Protein AF-A0A8B7DRX1-F1 (afdb_monomer)

Radius of gyration: 19.48 Å; Cα contacts (8 Å, |Δi|>4): 269; chains: 1; bounding box: 47×35×52 Å

Structure (mmCIF, N/CA/C/O backbone):
data_AF-A0A8B7DRX1-F1
#
_entry.id   AF-A0A8B7DRX1-F1
#
loop_
_atom_site.group_PDB
_atom_site.id
_atom_site.type_symbol
_atom_site.label_atom_id
_atom_site.label_alt_id
_atom_site.label_comp_id
_atom_site.label_asym_id
_atom_site.label_entity_id
_atom_site.label_seq_id
_atom_site.pdbx_PDB_ins_code
_atom_site.Cartn_x
_atom_site.Cartn_y
_atom_site.Cartn_z
_atom_site.occupancy
_atom_site.B_iso_or_equiv
_atom_site.auth_seq_id
_atom_site.auth_comp_id
_atom_site.auth_asym_id
_atom_site.auth_atom_id
_atom_site.pdbx_PDB_model_num
ATOM 1 N N . MET A 1 1 ? -3.666 -3.593 -2.332 1.00 97.75 1 MET A N 1
ATOM 2 C CA . MET A 1 1 ? -4.135 -2.496 -1.451 1.00 97.75 1 MET A CA 1
ATOM 3 C C . MET A 1 1 ? -3.106 -2.247 -0.369 1.00 97.75 1 MET A C 1
ATOM 5 O O . MET A 1 1 ? -2.534 -3.221 0.095 1.00 97.75 1 MET A O 1
ATOM 9 N N . GLU A 1 2 ? -2.844 -0.999 0.022 1.00 98.12 2 GLU A N 1
ATOM 10 C CA . GLU A 1 2 ? -1.944 -0.723 1.151 1.00 98.12 2 GLU A CA 1
ATOM 11 C C . GLU A 1 2 ? -2.487 -1.224 2.488 1.00 98.12 2 GLU A C 1
ATOM 13 O O . GLU A 1 2 ? -3.661 -1.036 2.806 1.00 98.12 2 GLU A O 1
ATOM 18 N N . THR A 1 3 ? -1.595 -1.797 3.290 1.00 97.81 3 THR A N 1
ATOM 19 C CA . THR A 1 3 ? -1.869 -2.309 4.631 1.00 97.81 3 THR A CA 1
ATOM 20 C C . THR A 1 3 ? -0.662 -2.098 5.542 1.00 97.81 3 THR A C 1
ATOM 22 O O . THR A 1 3 ? 0.473 -2.299 5.115 1.00 97.81 3 THR A O 1
ATOM 25 N N . HIS A 1 4 ? -0.915 -1.740 6.800 1.00 97.38 4 HIS A N 1
ATOM 26 C CA . HIS A 1 4 ? 0.105 -1.479 7.827 1.00 97.38 4 HIS A CA 1
ATOM 27 C C . HIS A 1 4 ? -0.039 -2.355 9.076 1.00 97.38 4 HIS A C 1
ATOM 29 O O . HIS A 1 4 ? 0.747 -2.230 10.006 1.00 97.38 4 HIS A O 1
ATOM 35 N N . SER A 1 5 ? -1.057 -3.212 9.130 1.00 97.19 5 SER A N 1
ATOM 36 C CA . SER A 1 5 ? -1.339 -4.088 10.265 1.00 97.19 5 SER A CA 1
ATOM 37 C C . SER A 1 5 ? -2.141 -5.316 9.816 1.00 97.19 5 SER A C 1
ATOM 39 O O . SER A 1 5 ? -2.780 -5.265 8.756 1.00 97.19 5 SER A O 1
ATOM 41 N N . PRO A 1 6 ? -2.184 -6.392 10.628 1.00 96.00 6 PRO A N 1
ATOM 42 C CA . PRO A 1 6 ? -3.057 -7.544 10.392 1.00 96.00 6 PRO A CA 1
ATOM 43 C C . PRO A 1 6 ? -4.524 -7.164 10.184 1.00 96.00 6 PRO A C 1
ATOM 45 O O . PRO A 1 6 ? -5.177 -7.656 9.271 1.00 96.00 6 PRO A O 1
ATOM 48 N N . LEU A 1 7 ? -5.028 -6.215 10.978 1.00 96.62 7 LEU A N 1
ATOM 49 C CA . LEU A 1 7 ? -6.402 -5.735 10.864 1.00 96.62 7 LEU A CA 1
ATOM 50 C C . LEU A 1 7 ? -6.671 -5.114 9.485 1.00 96.62 7 LEU A C 1
ATOM 52 O O . LEU A 1 7 ? -7.653 -5.457 8.830 1.00 96.62 7 LEU A O 1
ATOM 56 N N . ALA A 1 8 ? -5.785 -4.228 9.019 1.00 97.44 8 ALA A N 1
ATOM 57 C CA . ALA A 1 8 ? -5.915 -3.616 7.697 1.00 97.44 8 ALA A CA 1
ATOM 58 C C . ALA A 1 8 ? -5.808 -4.658 6.566 1.00 97.44 8 ALA A C 1
ATOM 60 O O . ALA A 1 8 ? -6.487 -4.522 5.543 1.00 97.44 8 ALA A O 1
ATOM 61 N N . ALA A 1 9 ? -4.982 -5.693 6.757 1.00 97.38 9 ALA A N 1
ATOM 62 C CA . ALA A 1 9 ? -4.841 -6.821 5.840 1.00 97.38 9 ALA A CA 1
ATOM 63 C C . ALA A 1 9 ? -6.139 -7.627 5.713 1.00 97.38 9 ALA A C 1
ATOM 65 O O . ALA A 1 9 ? -6.661 -7.739 4.604 1.00 97.38 9 ALA A O 1
ATOM 66 N N . ILE A 1 10 ? -6.709 -8.069 6.838 1.00 96.94 10 ILE A N 1
ATOM 67 C CA . ILE A 1 10 ? -7.979 -8.810 6.887 1.00 96.94 10 ILE A CA 1
ATOM 68 C C . ILE A 1 10 ? -9.104 -8.005 6.229 1.00 96.94 10 ILE A C 1
ATOM 70 O O . ILE A 1 10 ? -9.854 -8.535 5.411 1.00 96.94 10 ILE A O 1
ATOM 74 N N . ILE A 1 11 ? -9.216 -6.710 6.549 1.00 97.25 11 ILE A N 1
ATOM 75 C CA . ILE A 1 11 ? -10.231 -5.832 5.947 1.00 97.25 11 ILE A CA 1
ATOM 76 C C . ILE A 1 11 ? -10.052 -5.774 4.426 1.00 97.25 11 ILE A C 1
ATOM 78 O O . ILE A 1 11 ? -11.020 -5.924 3.683 1.00 97.25 11 ILE A O 1
ATOM 82 N N . SER A 1 12 ? -8.820 -5.577 3.954 1.00 97.94 12 SER A N 1
ATOM 83 C CA . SER A 1 12 ? -8.531 -5.468 2.521 1.00 97.94 12 SER A CA 1
ATOM 84 C C . SER A 1 12 ? -8.826 -6.773 1.771 1.00 97.94 12 SER A C 1
ATOM 86 O O . SER A 1 12 ? -9.394 -6.726 0.679 1.00 97.94 12 SER A O 1
ATOM 88 N N . GLU A 1 13 ? -8.496 -7.927 2.355 1.00 97.25 13 GLU A N 1
ATOM 89 C CA . GLU A 1 13 ? -8.825 -9.241 1.791 1.00 97.25 13 GLU A CA 1
ATOM 90 C C . GLU A 1 13 ? -10.341 -9.478 1.756 1.00 97.25 13 GLU A C 1
ATOM 92 O O . GLU A 1 13 ? -10.875 -9.801 0.696 1.00 97.25 13 GLU A O 1
ATOM 97 N N . LYS A 1 14 ? -11.061 -9.243 2.864 1.00 95.94 14 LYS A N 1
ATOM 98 C CA . LYS A 1 14 ? -12.524 -9.430 2.926 1.00 95.94 14 LYS A CA 1
ATOM 99 C C . LYS A 1 14 ? -13.282 -8.523 1.947 1.00 95.94 14 LYS A C 1
ATOM 101 O O . LYS A 1 14 ? -14.341 -8.911 1.463 1.00 95.94 14 LYS A O 1
ATOM 106 N N . ILE A 1 15 ? -12.746 -7.342 1.621 1.00 97.06 15 ILE A N 1
ATOM 107 C CA . ILE A 1 15 ? -13.295 -6.449 0.581 1.00 97.06 15 ILE A CA 1
ATOM 108 C C . ILE A 1 15 ? -13.091 -7.019 -0.837 1.00 97.06 15 ILE A C 1
ATOM 110 O O . ILE A 1 15 ? -13.837 -6.667 -1.750 1.00 97.06 15 ILE A O 1
ATOM 114 N N . GLY A 1 16 ? -12.113 -7.908 -1.033 1.00 97.75 16 GLY A N 1
ATOM 115 C CA . GLY A 1 16 ? -11.867 -8.603 -2.298 1.00 97.75 16 GLY A CA 1
ATOM 116 C C . GLY A 1 16 ? -10.589 -8.185 -3.028 1.00 97.75 16 GLY A C 1
ATOM 117 O O . GLY A 1 16 ? -10.411 -8.553 -4.193 1.00 97.75 16 GLY A O 1
ATOM 118 N N . PHE A 1 17 ? -9.681 -7.436 -2.389 1.00 98.25 17 PHE A N 1
ATOM 119 C CA . PHE A 1 17 ? -8.360 -7.208 -2.981 1.00 98.25 17 PHE A CA 1
ATOM 120 C C . PHE A 1 17 ? -7.600 -8.530 -3.112 1.00 98.25 17 PHE A C 1
ATOM 122 O O . PHE A 1 17 ? -7.598 -9.343 -2.201 1.00 98.25 17 PHE A O 1
ATOM 129 N N . GLN A 1 18 ? -6.923 -8.722 -4.243 1.00 97.38 18 GLN A N 1
ATOM 130 C CA . GLN A 1 18 ? -6.218 -9.973 -4.559 1.00 97.38 18 GLN A CA 1
ATOM 131 C C . GLN A 1 18 ? -4.743 -9.971 -4.124 1.00 97.38 18 GLN A C 1
ATOM 133 O O . GLN A 1 18 ? -4.066 -10.986 -4.228 1.00 97.38 18 GLN A O 1
ATOM 138 N N . ALA A 1 19 ? -4.229 -8.821 -3.679 1.00 96.88 19 ALA A N 1
ATOM 139 C CA . ALA A 1 19 ? -2.866 -8.659 -3.187 1.00 96.88 19 ALA A CA 1
ATOM 140 C C . ALA A 1 19 ? -2.752 -7.424 -2.284 1.00 96.88 19 ALA A C 1
ATOM 142 O O . ALA A 1 19 ? -3.457 -6.414 -2.461 1.00 96.88 19 ALA A O 1
ATOM 143 N N . LEU A 1 20 ? -1.818 -7.484 -1.341 1.00 97.69 20 LEU A N 1
ATOM 144 C CA . LEU A 1 20 ? -1.540 -6.427 -0.378 1.00 97.69 20 LEU A CA 1
ATOM 145 C C . LEU A 1 20 ? -0.201 -5.745 -0.656 1.00 97.69 20 LEU A C 1
ATOM 147 O O . LEU A 1 20 ? 0.699 -6.315 -1.264 1.00 97.69 20 LEU A O 1
ATOM 151 N N . TRP A 1 21 ? -0.093 -4.501 -0.206 1.00 97.94 21 TRP A N 1
ATOM 152 C CA . TRP A 1 21 ? 1.118 -3.693 -0.234 1.00 97.94 21 TRP A CA 1
ATOM 153 C C . TRP A 1 21 ? 1.477 -3.320 1.202 1.00 97.94 21 TRP A C 1
ATOM 155 O O . TRP A 1 21 ? 0.801 -2.488 1.814 1.00 97.94 21 TRP A O 1
ATOM 165 N N . ALA A 1 22 ? 2.520 -3.941 1.745 1.00 96.56 22 ALA A N 1
ATOM 166 C CA . ALA A 1 22 ? 3.089 -3.562 3.030 1.00 96.56 22 ALA A CA 1
ATOM 167 C C . ALA A 1 22 ? 3.933 -2.296 2.830 1.00 96.56 22 ALA A C 1
ATOM 169 O O . ALA A 1 22 ? 5.094 -2.354 2.430 1.00 96.56 22 ALA A O 1
ATOM 170 N N . SER A 1 23 ? 3.302 -1.139 3.036 1.00 96.06 23 SER A N 1
ATOM 171 C CA . SER A 1 23 ? 3.907 0.165 2.756 1.00 96.06 23 SER A CA 1
ATOM 172 C C . SER A 1 23 ? 4.862 0.595 3.866 1.00 96.06 23 SER A C 1
ATOM 174 O O . SER A 1 23 ? 4.413 0.755 5.001 1.00 96.06 23 SER A O 1
ATOM 176 N N . GLY A 1 24 ? 6.107 0.939 3.516 1.00 94.25 24 GLY A N 1
ATOM 177 C CA . GLY A 1 24 ? 7.090 1.521 4.445 1.00 94.25 24 GLY A CA 1
ATOM 178 C C . GLY A 1 24 ? 6.538 2.749 5.176 1.00 94.25 24 GLY A C 1
ATOM 179 O O . GLY A 1 24 ? 6.417 2.731 6.399 1.00 94.25 24 GLY A O 1
ATOM 180 N N . LEU A 1 25 ? 6.025 3.732 4.421 1.00 96.19 25 LEU A N 1
ATOM 181 C CA . LEU A 1 25 ? 5.356 4.920 4.971 1.00 96.19 25 LEU A CA 1
ATOM 182 C C . LEU A 1 25 ? 4.258 4.599 5.994 1.00 96.19 25 LEU A C 1
ATOM 184 O O . LEU A 1 25 ? 4.183 5.226 7.050 1.00 96.19 25 LEU A O 1
ATOM 188 N N . SER A 1 26 ? 3.353 3.673 5.677 1.00 97.75 26 SER A N 1
ATOM 189 C CA . SER A 1 26 ? 2.224 3.377 6.558 1.00 97.75 26 SER A CA 1
ATOM 190 C C . SER A 1 26 ? 2.658 2.638 7.816 1.00 97.75 26 SER A C 1
ATOM 192 O O . SER A 1 26 ? 2.139 2.920 8.893 1.00 97.75 26 SER A O 1
ATOM 194 N N . ILE A 1 27 ? 3.612 1.716 7.686 1.00 97.06 27 ILE A N 1
ATOM 195 C CA . ILE A 1 27 ? 4.153 0.942 8.803 1.00 97.06 27 ILE A CA 1
ATOM 196 C C . ILE A 1 27 ? 4.968 1.846 9.734 1.00 97.06 27 ILE A C 1
ATOM 198 O O . ILE A 1 27 ? 4.761 1.812 10.945 1.00 97.06 27 ILE A O 1
ATOM 202 N N . SER A 1 28 ? 5.821 2.722 9.195 1.00 96.75 28 SER A N 1
ATOM 203 C CA . SER A 1 28 ? 6.540 3.702 10.013 1.00 96.75 28 SER A CA 1
ATOM 204 C C . SER A 1 28 ? 5.564 4.649 10.720 1.00 96.75 28 SER A C 1
ATOM 206 O O . SER A 1 28 ? 5.701 4.893 11.916 1.00 96.75 28 SER A O 1
ATOM 208 N N . THR A 1 29 ? 4.522 5.112 10.016 1.00 96.94 29 THR A N 1
ATOM 209 C CA . THR A 1 29 ? 3.485 5.991 10.581 1.00 96.94 29 THR A CA 1
ATOM 210 C C . THR A 1 29 ? 2.700 5.304 11.698 1.00 96.94 29 THR A C 1
ATOM 212 O O . THR A 1 29 ? 2.443 5.933 12.723 1.00 96.94 29 THR A O 1
ATOM 215 N N . LEU A 1 30 ? 2.351 4.020 11.544 1.00 96.56 30 LEU A N 1
ATOM 216 C CA . LEU A 1 30 ? 1.715 3.224 12.600 1.00 96.56 30 LEU A CA 1
ATOM 217 C C . LEU A 1 30 ? 2.568 3.207 13.877 1.00 96.56 30 LEU A C 1
ATOM 219 O O . LEU A 1 30 ? 2.029 3.294 14.977 1.00 96.56 30 LEU A O 1
ATOM 223 N N . LEU A 1 31 ? 3.891 3.129 13.727 1.00 96.38 31 LEU A N 1
ATOM 224 C CA . LEU A 1 31 ? 4.845 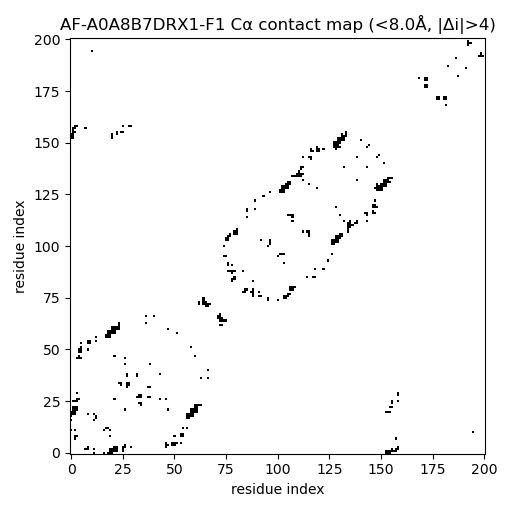3.144 14.837 1.00 96.38 31 LEU A CA 1
ATOM 225 C C . LEU A 1 31 ? 5.159 4.559 15.360 1.00 96.38 31 LEU A C 1
ATOM 227 O O . LEU A 1 31 ? 5.964 4.704 16.276 1.00 96.38 31 LEU A O 1
ATOM 231 N N . GLY A 1 32 ? 4.543 5.606 14.801 1.00 96.25 32 GLY A N 1
ATOM 232 C CA . GLY A 1 32 ? 4.827 6.997 15.160 1.00 96.25 32 GLY A CA 1
ATOM 233 C C . GLY A 1 32 ? 6.210 7.480 14.708 1.00 96.25 32 GLY A C 1
ATOM 234 O O . GLY A 1 32 ? 6.735 8.441 15.267 1.00 96.25 32 GLY A O 1
ATOM 235 N N . MET A 1 33 ? 6.804 6.815 13.713 1.00 96.44 33 MET A N 1
ATOM 236 C CA . MET A 1 33 ? 8.148 7.073 13.195 1.00 96.44 33 MET A CA 1
ATOM 237 C C . MET A 1 33 ? 8.126 7.622 11.766 1.00 96.44 33 MET A C 1
ATOM 239 O O . MET A 1 33 ? 7.143 7.505 11.025 1.00 96.44 33 MET A O 1
ATOM 243 N N . ARG A 1 34 ? 9.242 8.231 11.362 1.00 93.81 34 ARG A N 1
ATOM 244 C CA . ARG A 1 34 ? 9.410 8.813 10.028 1.00 93.81 34 ARG A CA 1
ATOM 245 C C . ARG A 1 34 ? 9.791 7.743 9.009 1.00 93.81 34 ARG A C 1
ATOM 247 O O . ARG A 1 34 ? 10.555 6.824 9.298 1.00 93.81 34 ARG A O 1
ATOM 254 N N . ASP A 1 35 ? 9.310 7.929 7.785 1.00 92.75 35 ASP A N 1
ATOM 255 C CA . ASP A 1 35 ? 9.656 7.104 6.624 1.00 92.75 35 ASP A CA 1
ATOM 256 C C . ASP A 1 35 ? 11.042 7.488 6.070 1.00 92.75 35 ASP A C 1
ATOM 258 O O . ASP A 1 35 ? 11.185 8.126 5.025 1.00 92.75 35 ASP A O 1
ATOM 262 N N . CYS A 1 36 ? 12.081 7.221 6.862 1.00 88.38 36 CYS A N 1
ATOM 263 C CA . CYS A 1 36 ? 13.477 7.479 6.507 1.00 88.38 36 CYS A CA 1
ATOM 264 C C . CYS A 1 36 ? 14.432 6.446 7.127 1.00 88.38 36 CYS A C 1
ATOM 266 O O . CYS A 1 36 ? 15.499 6.812 7.618 1.00 88.38 36 CYS A O 1
ATOM 268 N N . ASN A 1 37 ? 14.036 5.166 7.106 1.00 85.31 37 ASN A N 1
ATOM 269 C CA . ASN A 1 37 ? 14.746 4.050 7.748 1.00 85.31 37 ASN A CA 1
ATOM 270 C C . ASN A 1 37 ? 14.941 4.222 9.271 1.00 85.31 37 ASN A C 1
ATOM 272 O O . ASN A 1 37 ? 15.963 3.809 9.813 1.00 85.31 37 ASN A O 1
ATOM 276 N N . GLU A 1 38 ? 13.995 4.859 9.975 1.00 91.00 38 GLU A N 1
ATOM 277 C CA . GLU A 1 38 ? 14.012 4.853 11.450 1.00 91.00 38 GLU A CA 1
ATOM 278 C C . GLU A 1 38 ? 13.580 3.508 12.026 1.00 91.00 38 GLU A C 1
ATOM 280 O O . GLU A 1 38 ? 14.092 3.086 13.061 1.00 91.00 38 GLU A O 1
ATOM 285 N N . ILE A 1 39 ? 12.638 2.845 11.352 1.00 90.81 39 ILE A N 1
ATOM 286 C CA . ILE A 1 39 ? 12.238 1.484 11.692 1.00 90.81 39 ILE A CA 1
ATOM 287 C C . ILE A 1 39 ? 13.337 0.514 11.249 1.00 90.81 39 ILE A C 1
ATOM 289 O O . ILE A 1 39 ? 13.909 0.660 10.166 1.00 90.81 39 ILE A O 1
ATOM 293 N N . SER A 1 40 ? 13.636 -0.481 12.078 1.00 87.62 40 SER A N 1
ATOM 294 C CA . SER A 1 40 ? 14.568 -1.547 11.717 1.00 87.62 40 SER A CA 1
ATOM 295 C C . SER A 1 40 ? 13.918 -2.570 10.782 1.00 87.62 40 SER A C 1
ATOM 297 O O . SER A 1 40 ? 12.691 -2.702 10.724 1.00 87.62 40 SER A O 1
ATOM 299 N N . SER A 1 41 ? 14.751 -3.359 10.097 1.00 85.94 41 SER A N 1
ATOM 300 C CA . SER A 1 41 ? 14.294 -4.515 9.318 1.00 85.94 41 SER A CA 1
ATOM 301 C C . SER A 1 41 ? 13.493 -5.496 10.173 1.00 85.94 41 SER A C 1
ATOM 303 O O . SER A 1 41 ? 12.486 -6.016 9.712 1.00 85.94 41 SER A O 1
ATOM 305 N N . ASP A 1 42 ? 13.888 -5.707 11.431 1.00 84.62 42 ASP A N 1
ATOM 306 C CA . ASP A 1 42 ? 13.207 -6.634 12.340 1.00 84.62 42 ASP A CA 1
ATOM 307 C C . ASP A 1 42 ? 11.810 -6.128 12.710 1.00 84.62 42 ASP A C 1
ATOM 309 O O . ASP A 1 42 ? 10.855 -6.897 12.747 1.00 84.62 42 ASP A O 1
ATOM 313 N N . GLN A 1 43 ? 11.657 -4.818 12.939 1.00 90.62 43 GLN A N 1
ATOM 314 C CA . GLN A 1 43 ? 10.345 -4.218 13.193 1.00 90.62 43 GLN A CA 1
ATOM 315 C C . GLN A 1 43 ? 9.423 -4.356 11.978 1.00 90.62 43 GLN A C 1
ATOM 317 O O . GLN A 1 43 ? 8.252 -4.703 12.138 1.00 90.62 43 GLN A O 1
ATOM 322 N N . LEU A 1 44 ? 9.953 -4.121 10.774 1.00 89.50 44 LEU A N 1
ATOM 323 C CA . LEU A 1 44 ? 9.214 -4.310 9.530 1.00 89.50 44 LEU A CA 1
ATOM 324 C C . LEU A 1 44 ? 8.810 -5.785 9.341 1.00 89.50 44 LEU A C 1
ATOM 326 O O . LEU A 1 44 ? 7.635 -6.070 9.108 1.00 89.50 44 LEU A O 1
ATOM 330 N N . LEU A 1 45 ? 9.756 -6.717 9.492 1.00 86.31 45 LEU A N 1
ATOM 331 C CA . LEU A 1 45 ? 9.529 -8.157 9.339 1.00 86.31 45 LEU A CA 1
ATOM 332 C C . LEU A 1 45 ? 8.510 -8.694 10.340 1.00 86.31 45 LEU A C 1
ATOM 334 O O . LEU A 1 45 ? 7.618 -9.428 9.930 1.00 86.31 45 LEU A O 1
ATOM 338 N N . ASN A 1 46 ? 8.569 -8.275 11.605 1.00 91.00 46 ASN A N 1
ATOM 339 C CA . ASN A 1 46 ? 7.588 -8.681 12.614 1.00 91.00 46 ASN A CA 1
ATOM 340 C C . ASN A 1 46 ? 6.157 -8.301 12.204 1.00 91.00 46 ASN A C 1
ATOM 342 O O . ASN A 1 46 ? 5.225 -9.087 12.361 1.00 91.00 46 ASN A O 1
ATOM 346 N N . ILE A 1 47 ? 5.959 -7.099 11.653 1.00 93.50 47 ILE A N 1
ATOM 347 C CA . ILE A 1 47 ? 4.633 -6.656 11.196 1.00 93.50 47 ILE A CA 1
ATOM 348 C C . ILE A 1 47 ? 4.182 -7.462 9.974 1.00 93.50 47 ILE A C 1
ATOM 350 O O . ILE A 1 47 ? 3.025 -7.884 9.913 1.00 93.50 47 ILE A O 1
ATOM 354 N N . ILE A 1 48 ? 5.087 -7.708 9.023 1.00 91.56 48 ILE A N 1
ATOM 355 C CA . ILE A 1 48 ? 4.799 -8.509 7.826 1.00 91.56 48 ILE A CA 1
ATOM 356 C C . ILE A 1 48 ? 4.456 -9.949 8.199 1.00 91.56 48 ILE A C 1
ATOM 358 O O . ILE A 1 48 ? 3.501 -10.495 7.653 1.00 91.56 48 ILE A O 1
ATOM 362 N N . GLU A 1 49 ? 5.186 -10.550 9.136 1.00 89.88 49 GLU A N 1
ATOM 363 C CA . GLU A 1 49 ? 4.933 -11.904 9.621 1.00 89.88 49 GLU A CA 1
ATOM 364 C C . GLU A 1 49 ? 3.509 -12.010 10.183 1.00 89.88 49 GLU A C 1
ATOM 366 O O . GLU A 1 49 ? 2.721 -12.840 9.726 1.00 89.88 49 GLU A O 1
ATOM 371 N N . LEU A 1 50 ? 3.127 -11.098 11.082 1.00 92.94 50 LEU A N 1
ATOM 372 C CA . LEU A 1 50 ? 1.773 -11.061 11.640 1.00 92.94 50 LEU A CA 1
ATOM 373 C C . LEU A 1 50 ? 0.700 -10.866 10.559 1.00 92.94 50 LEU A C 1
ATOM 375 O O . LEU A 1 50 ? -0.360 -11.493 10.615 1.00 92.94 50 LEU A O 1
ATOM 379 N N . MET A 1 51 ? 0.958 -10.011 9.566 1.00 94.94 51 MET A N 1
ATOM 380 C CA . MET A 1 51 ? 0.050 -9.832 8.431 1.00 94.94 51 MET A CA 1
ATOM 381 C C . MET A 1 51 ? -0.072 -11.115 7.606 1.00 94.94 51 MET A C 1
ATOM 383 O O . MET A 1 51 ? -1.185 -11.493 7.256 1.00 94.94 51 MET A O 1
ATOM 387 N N . SER A 1 52 ? 1.042 -11.800 7.341 1.00 91.31 52 SER A N 1
ATOM 388 C CA . SER A 1 52 ? 1.080 -13.019 6.529 1.00 91.31 52 SER A CA 1
ATOM 389 C C . SER A 1 52 ? 0.298 -14.177 7.149 1.00 91.31 52 SER A C 1
ATOM 391 O O . SER A 1 52 ? -0.334 -14.931 6.421 1.00 91.31 52 SER A O 1
ATOM 393 N N . TYR A 1 53 ? 0.250 -14.277 8.483 1.00 90.75 53 TYR A N 1
ATOM 394 C CA . TYR A 1 53 ? -0.585 -15.270 9.173 1.00 90.75 53 TYR A CA 1
ATOM 395 C C . TYR A 1 53 ? -2.082 -14.946 9.152 1.00 90.75 53 TYR A C 1
ATOM 397 O O . TYR A 1 53 ? -2.899 -15.798 9.498 1.00 90.75 53 TYR A O 1
ATOM 405 N N . SER A 1 54 ? -2.450 -13.717 8.794 1.00 92.62 54 SER A N 1
ATOM 406 C CA . SER A 1 54 ? -3.817 -13.214 8.936 1.00 92.62 54 SER A CA 1
ATOM 407 C C . SER A 1 54 ? -4.621 -13.232 7.637 1.00 92.62 54 SER A C 1
ATOM 409 O O . SER A 1 54 ? -5.820 -12.971 7.680 1.00 92.62 54 SER A O 1
ATOM 411 N N . VAL A 1 55 ? -3.981 -13.500 6.494 1.00 94.44 55 VAL A N 1
ATOM 412 C CA . VAL A 1 55 ? -4.606 -13.473 5.162 1.00 94.44 55 VAL A CA 1
ATOM 413 C C . VAL A 1 55 ? -4.075 -14.596 4.271 1.00 94.44 55 VAL A C 1
ATOM 415 O O . VAL A 1 55 ? -2.995 -15.127 4.513 1.00 94.44 55 VAL A O 1
ATOM 418 N N . ASN A 1 56 ? -4.805 -14.933 3.206 1.00 95.38 56 ASN A N 1
ATOM 419 C CA . ASN A 1 56 ? -4.416 -15.965 2.232 1.00 95.38 56 ASN A CA 1
ATOM 420 C C . ASN A 1 56 ? -3.934 -15.387 0.891 1.00 95.38 56 ASN A C 1
ATOM 422 O O . ASN A 1 56 ? -3.536 -16.132 -0.006 1.00 95.38 56 ASN A O 1
ATOM 426 N N . ILE A 1 57 ? -3.985 -14.065 0.734 1.00 95.31 57 ILE A N 1
ATOM 427 C CA . ILE A 1 57 ? -3.534 -13.347 -0.462 1.00 95.31 57 ILE A CA 1
ATOM 428 C C . ILE A 1 57 ? -2.073 -12.881 -0.335 1.00 95.31 57 ILE A C 1
ATOM 430 O O . ILE A 1 57 ? -1.608 -12.589 0.769 1.00 95.31 57 ILE A O 1
ATOM 434 N N . PRO A 1 58 ? -1.329 -12.769 -1.452 1.00 95.81 58 PRO A N 1
ATOM 435 C CA . PRO A 1 58 ? 0.073 -12.363 -1.430 1.00 95.81 58 PRO A CA 1
ATOM 436 C C . PRO A 1 58 ? 0.274 -10.934 -0.907 1.00 95.81 58 PRO A C 1
ATOM 438 O O . PRO A 1 58 ? -0.523 -10.029 -1.174 1.00 95.81 58 PRO A O 1
ATOM 441 N N . ILE A 1 59 ? 1.399 -10.723 -0.220 1.00 93.88 59 ILE A N 1
ATOM 442 C CA . ILE A 1 59 ? 1.831 -9.425 0.308 1.00 93.88 59 ILE A CA 1
ATOM 443 C C . ILE A 1 59 ? 3.113 -9.006 -0.415 1.00 93.88 59 ILE A C 1
ATOM 445 O O . ILE A 1 59 ? 4.146 -9.657 -0.286 1.00 93.88 59 ILE A O 1
ATOM 449 N N . LEU A 1 60 ? 3.054 -7.901 -1.157 1.00 94.50 60 LEU A N 1
ATOM 450 C CA . LEU A 1 60 ? 4.234 -7.233 -1.698 1.00 94.50 60 LEU A CA 1
ATOM 451 C C . LEU A 1 60 ? 4.755 -6.225 -0.670 1.00 94.50 60 LEU A C 1
ATOM 453 O O . LEU A 1 60 ? 3.998 -5.383 -0.188 1.00 94.50 60 LEU A O 1
ATOM 457 N N . VAL A 1 61 ? 6.042 -6.301 -0.346 1.00 92.06 61 VAL A N 1
ATOM 458 C CA . VAL A 1 61 ? 6.668 -5.508 0.719 1.00 92.06 61 VAL A CA 1
ATOM 459 C C . VAL A 1 61 ? 7.471 -4.348 0.140 1.00 92.06 61 VAL A C 1
ATOM 461 O O . VAL A 1 61 ? 8.261 -4.550 -0.783 1.00 92.06 61 VAL A O 1
ATOM 464 N N . ASP A 1 62 ? 7.319 -3.143 0.700 1.00 91.44 62 ASP A N 1
ATOM 465 C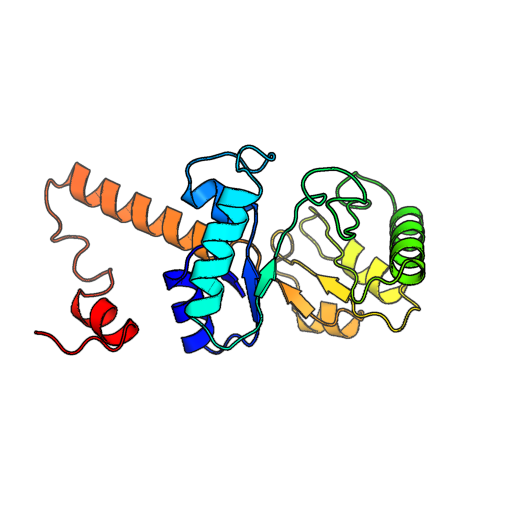 CA . ASP A 1 62 ? 8.292 -2.070 0.481 1.00 91.44 62 ASP A CA 1
ATOM 466 C C . ASP A 1 62 ? 9.557 -2.367 1.289 1.00 91.44 62 ASP A C 1
ATOM 468 O O . ASP A 1 62 ? 9.609 -2.146 2.496 1.00 91.44 62 ASP A O 1
ATOM 472 N N . GLY A 1 63 ? 10.571 -2.912 0.624 1.00 83.94 63 GLY A N 1
ATOM 473 C CA . GLY A 1 63 ? 11.864 -3.198 1.240 1.00 83.94 63 GLY A CA 1
ATOM 474 C C . GLY A 1 63 ? 12.803 -1.992 1.309 1.00 83.94 63 GLY A C 1
ATOM 475 O O . GLY A 1 63 ? 13.995 -2.197 1.505 1.00 83.94 63 GLY A O 1
ATOM 476 N N . ASP A 1 64 ? 12.333 -0.763 1.074 1.00 85.75 64 ASP A N 1
ATOM 477 C CA . ASP A 1 64 ? 13.158 0.443 0.935 1.00 85.75 64 ASP A CA 1
ATOM 478 C C . ASP A 1 64 ? 14.261 0.300 -0.130 1.00 85.75 64 ASP A C 1
ATOM 480 O O . ASP A 1 64 ? 13.986 0.228 -1.330 1.00 85.75 64 ASP A O 1
ATOM 484 N N . THR A 1 65 ? 15.526 0.304 0.292 1.00 82.56 65 THR A N 1
ATOM 485 C CA . THR A 1 65 ? 16.703 -0.019 -0.533 1.00 82.56 65 THR A CA 1
ATOM 486 C C . THR A 1 65 ? 17.338 -1.340 -0.091 1.00 82.56 65 THR A C 1
ATOM 488 O O . THR A 1 65 ? 18.521 -1.570 -0.322 1.00 82.56 65 THR A O 1
ATOM 491 N N . GLY A 1 66 ? 16.556 -2.164 0.606 1.00 81.25 66 GLY A N 1
ATOM 492 C CA . GLY A 1 66 ? 16.911 -3.437 1.218 1.00 81.25 66 GLY A CA 1
ATOM 493 C C . GLY A 1 66 ? 17.807 -3.326 2.442 1.00 81.25 66 GLY A C 1
ATOM 494 O O . GLY A 1 66 ? 18.662 -4.175 2.631 1.00 81.25 66 GLY A O 1
ATOM 495 N N . PHE A 1 67 ? 17.640 -2.278 3.256 1.00 78.69 67 PHE A N 1
ATOM 496 C CA . PHE A 1 67 ? 18.255 -2.154 4.591 1.00 78.69 67 PHE A CA 1
ATOM 497 C C . PHE A 1 67 ? 19.788 -2.346 4.651 1.00 78.69 67 PHE A C 1
ATOM 499 O O . PHE A 1 67 ? 20.340 -2.662 5.703 1.00 78.69 67 PHE A O 1
ATOM 506 N N . GLY A 1 68 ? 20.500 -2.144 3.538 1.00 78.25 68 GLY A N 1
ATOM 507 C CA . GLY A 1 68 ? 21.943 -2.365 3.470 1.00 78.25 68 GLY A CA 1
ATOM 508 C C . GLY A 1 68 ? 22.485 -2.385 2.042 1.00 78.25 68 GLY A C 1
ATOM 509 O O . GLY A 1 68 ? 22.216 -1.476 1.259 1.00 78.25 68 GLY A O 1
ATOM 510 N N . ASN A 1 69 ? 23.296 -3.395 1.720 1.00 80.25 69 ASN A N 1
ATOM 511 C CA . ASN A 1 69 ? 23.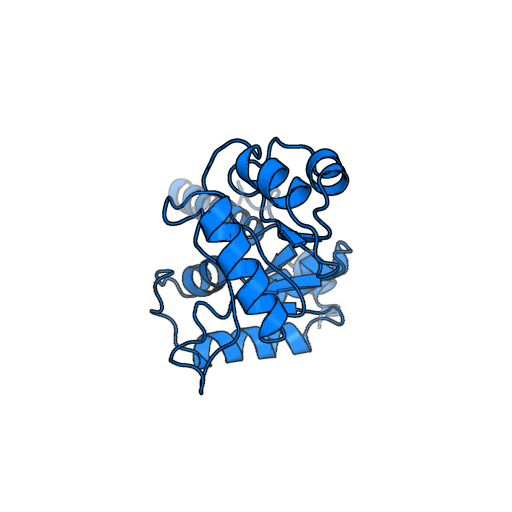883 -3.596 0.392 1.00 80.25 69 ASN A CA 1
ATOM 512 C C . ASN A 1 69 ? 23.292 -4.843 -0.299 1.00 80.25 69 ASN A C 1
ATOM 514 O O . ASN A 1 69 ? 22.221 -5.313 0.070 1.00 80.25 69 ASN A O 1
ATOM 518 N N . PHE A 1 70 ? 23.964 -5.390 -1.315 1.00 73.12 70 PHE A N 1
ATOM 519 C CA . PHE A 1 70 ? 23.482 -6.574 -2.039 1.00 73.12 70 PHE A CA 1
ATOM 520 C C . PHE A 1 70 ? 23.308 -7.823 -1.151 1.00 73.12 70 PHE A C 1
ATOM 522 O O . PHE A 1 70 ? 22.471 -8.659 -1.466 1.00 73.12 70 PHE A O 1
ATOM 529 N N . ASN A 1 71 ? 24.025 -7.939 -0.023 1.00 65.12 71 ASN A N 1
ATOM 530 C CA . ASN A 1 71 ? 23.796 -9.007 0.961 1.00 65.12 71 ASN A CA 1
ATOM 531 C C . ASN A 1 71 ? 22.453 -8.850 1.700 1.00 65.12 71 ASN A C 1
ATOM 533 O O . ASN A 1 71 ? 22.066 -9.740 2.453 1.00 65.12 71 ASN A O 1
ATOM 537 N N . ASN A 1 72 ? 21.767 -7.717 1.521 1.00 63.06 72 ASN A N 1
ATOM 538 C CA . ASN A 1 72 ? 20.558 -7.338 2.242 1.00 63.06 72 ASN A CA 1
ATOM 539 C C . ASN A 1 72 ? 19.326 -7.096 1.325 1.00 63.06 72 ASN A C 1
ATOM 541 O O . ASN A 1 72 ? 18.210 -7.107 1.837 1.00 63.06 72 ASN A O 1
ATOM 545 N N . ALA A 1 73 ? 19.480 -6.885 0.003 1.00 60.75 73 ALA A N 1
ATOM 546 C CA . ALA A 1 73 ? 18.487 -6.156 -0.814 1.00 60.75 73 ALA A CA 1
ATOM 547 C C . ALA A 1 73 ? 18.021 -6.781 -2.155 1.00 60.75 73 ALA A C 1
ATOM 549 O O . ALA A 1 73 ? 18.753 -7.532 -2.794 1.00 60.75 73 ALA A O 1
ATOM 550 N N . LEU A 1 74 ? 16.833 -6.333 -2.617 1.00 55.41 74 LEU A N 1
ATOM 551 C CA . LEU A 1 74 ? 16.200 -6.521 -3.947 1.00 55.41 74 LEU A CA 1
ATOM 552 C C . LEU A 1 74 ? 15.903 -5.147 -4.623 1.00 55.41 74 LEU A C 1
ATOM 554 O O . LEU A 1 74 ? 15.873 -4.119 -3.946 1.00 55.41 74 LEU A O 1
ATOM 558 N N . ALA A 1 75 ? 15.714 -5.096 -5.953 1.00 48.34 75 ALA A N 1
ATOM 559 C CA . ALA A 1 75 ? 15.823 -3.869 -6.775 1.00 48.34 75 ALA A CA 1
ATOM 560 C C . ALA A 1 75 ? 14.529 -3.023 -6.962 1.00 48.34 75 ALA A C 1
ATOM 562 O O . ALA A 1 75 ? 13.462 -3.550 -7.263 1.00 48.34 75 ALA A O 1
ATOM 563 N N . ARG A 1 76 ? 14.647 -1.679 -6.896 1.00 60.25 76 ARG A N 1
ATOM 564 C CA . ARG A 1 76 ? 13.599 -0.666 -7.203 1.00 60.25 76 ARG A CA 1
ATOM 565 C C . ARG A 1 76 ? 14.215 0.572 -7.878 1.00 60.25 76 ARG A C 1
ATOM 567 O O . ARG A 1 76 ? 15.238 1.070 -7.412 1.00 60.25 76 ARG A O 1
ATOM 574 N N . THR A 1 77 ? 13.581 1.142 -8.915 1.00 53.34 77 THR A N 1
ATOM 575 C CA . THR A 1 77 ? 14.047 2.401 -9.548 1.00 53.34 77 THR A CA 1
ATOM 576 C C . THR A 1 77 ? 13.391 3.653 -8.944 1.00 53.34 77 THR A C 1
ATOM 578 O O . THR A 1 77 ? 12.179 3.703 -8.750 1.00 53.34 77 THR A O 1
ATOM 581 N N . LYS A 1 78 ? 14.190 4.695 -8.656 1.00 71.56 78 LYS A N 1
ATOM 582 C CA . LYS A 1 78 ? 13.738 6.035 -8.203 1.00 71.56 78 LYS A CA 1
ATOM 583 C C . LYS A 1 78 ? 14.153 7.162 -9.174 1.00 71.56 78 LYS A C 1
ATOM 585 O O . LYS A 1 78 ? 14.192 8.321 -8.773 1.00 71.56 78 LYS A O 1
ATOM 590 N N . ALA A 1 79 ? 14.478 6.851 -10.433 1.00 65.69 79 ALA A N 1
ATOM 591 C CA . ALA A 1 79 ? 15.037 7.820 -11.391 1.00 65.69 79 ALA A CA 1
ATOM 592 C C . ALA A 1 79 ? 14.141 9.056 -11.618 1.00 65.69 79 ALA A C 1
ATOM 594 O O . ALA A 1 79 ? 14.580 10.177 -11.363 1.00 65.69 79 ALA A O 1
ATOM 595 N N . LEU A 1 80 ? 12.872 8.855 -11.990 1.00 62.81 80 LEU A N 1
ATOM 596 C CA . LEU A 1 80 ? 11.913 9.952 -12.206 1.00 62.81 80 LEU A CA 1
ATOM 597 C C . LEU A 1 80 ? 11.652 10.746 -10.915 1.00 62.81 80 LEU A C 1
ATOM 599 O O . LEU A 1 80 ? 11.649 11.972 -10.890 1.00 62.81 80 LEU A O 1
ATOM 603 N N . VAL A 1 81 ? 11.536 10.038 -9.790 1.00 67.88 81 VAL A N 1
ATOM 604 C CA . VAL A 1 81 ? 11.422 10.618 -8.440 1.00 67.88 81 VAL A CA 1
ATOM 605 C C . VAL A 1 81 ? 12.595 11.538 -8.077 1.00 67.88 81 VAL A C 1
ATOM 607 O O . VAL A 1 81 ? 12.411 12.467 -7.281 1.00 67.88 81 VAL A O 1
ATOM 610 N N . ALA A 1 82 ? 13.777 11.264 -8.632 1.00 68.31 82 ALA A N 1
ATOM 611 C CA . ALA A 1 82 ? 15.005 12.033 -8.472 1.00 68.31 82 ALA A CA 1
ATOM 612 C C . ALA A 1 82 ? 15.197 13.110 -9.561 1.00 68.31 82 ALA A C 1
ATOM 614 O O . ALA A 1 82 ? 16.265 13.717 -9.625 1.00 68.31 82 ALA A O 1
ATOM 615 N N . GLY A 1 83 ? 14.190 13.349 -10.410 1.00 73.44 83 GLY A N 1
ATOM 616 C CA . GLY A 1 83 ? 14.224 14.362 -11.469 1.00 73.44 83 GLY A CA 1
ATOM 617 C C . GLY A 1 83 ? 15.083 13.982 -12.677 1.00 73.44 83 GLY A C 1
ATOM 618 O O . GLY A 1 83 ? 15.511 14.866 -13.415 1.00 73.44 83 GLY A O 1
ATOM 619 N N . LYS A 1 84 ? 15.385 12.691 -12.859 1.00 82.88 84 LYS A N 1
ATOM 620 C CA . LYS A 1 84 ? 16.011 12.186 -14.086 1.00 82.88 84 LYS A CA 1
ATOM 621 C C . LYS A 1 84 ? 14.961 12.017 -15.180 1.00 82.88 84 LYS A C 1
ATOM 623 O O . LYS A 1 84 ? 13.778 11.867 -14.883 1.00 82.88 84 LYS A O 1
ATOM 628 N N . ASP A 1 85 ? 15.405 12.059 -16.428 1.00 85.50 85 ASP A N 1
ATOM 629 C CA . ASP A 1 85 ? 14.527 11.901 -17.581 1.00 85.50 85 ASP A CA 1
ATOM 630 C C . ASP A 1 85 ? 14.120 10.436 -17.818 1.00 85.50 85 ASP A C 1
ATOM 632 O O . ASP A 1 85 ? 14.509 9.507 -17.103 1.00 85.50 85 ASP A O 1
ATOM 636 N N . ASN A 1 86 ? 13.269 10.251 -18.828 1.00 88.06 86 ASN A N 1
ATOM 637 C CA . ASN A 1 86 ? 12.730 8.948 -19.195 1.00 88.06 86 ASN A CA 1
ATOM 638 C C . ASN A 1 86 ? 13.812 7.982 -19.699 1.00 88.06 86 ASN A C 1
ATOM 640 O O . ASN A 1 86 ? 13.707 6.783 -19.467 1.00 88.06 86 ASN A O 1
ATOM 644 N N . GLU A 1 87 ? 14.842 8.496 -20.373 1.00 89.19 87 GLU A N 1
ATOM 645 C CA . GLU A 1 87 ? 15.922 7.678 -20.927 1.00 89.19 87 GLU A CA 1
ATOM 646 C C . GLU A 1 87 ? 16.728 7.026 -19.798 1.00 89.19 87 GLU A C 1
ATOM 648 O O . GLU A 1 87 ? 16.854 5.802 -19.753 1.00 89.19 87 GLU A O 1
ATOM 653 N N . GLU A 1 88 ? 17.155 7.811 -18.807 1.00 86.06 88 GLU A N 1
ATOM 654 C CA . GLU A 1 88 ? 17.838 7.294 -17.615 1.00 86.06 88 GLU A CA 1
ATOM 655 C C . GLU A 1 88 ? 16.953 6.312 -16.823 1.00 86.06 88 GLU A C 1
ATOM 657 O O . GLU A 1 88 ? 17.439 5.314 -16.279 1.00 86.06 88 GLU A O 1
ATOM 662 N N . ALA A 1 89 ? 15.641 6.565 -16.750 1.00 85.12 89 ALA A N 1
ATOM 663 C CA . ALA A 1 89 ? 14.708 5.656 -16.089 1.00 85.12 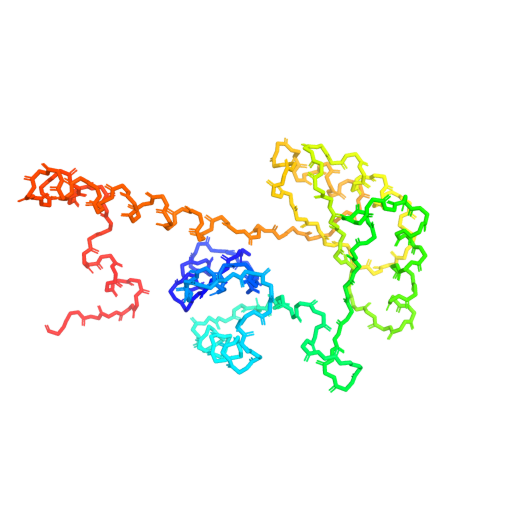89 ALA A CA 1
ATOM 664 C C . ALA A 1 89 ? 14.621 4.295 -16.803 1.00 85.12 89 ALA A C 1
ATOM 666 O O . ALA A 1 89 ? 14.639 3.260 -16.127 1.00 85.12 89 ALA A O 1
ATOM 667 N N . LEU A 1 90 ? 14.556 4.291 -18.141 1.00 86.19 90 LEU A N 1
ATOM 668 C CA . LEU A 1 90 ? 14.515 3.080 -18.966 1.00 86.19 90 LEU A CA 1
ATOM 669 C C . LEU A 1 90 ? 15.822 2.288 -18.872 1.00 86.19 90 LEU A C 1
ATOM 671 O O . LEU A 1 90 ? 15.770 1.079 -18.656 1.00 86.19 90 LEU A O 1
ATOM 675 N N . ILE A 1 91 ? 16.979 2.960 -18.934 1.00 88.00 91 ILE A N 1
ATOM 676 C CA . ILE A 1 91 ? 18.303 2.327 -18.792 1.00 88.00 91 ILE A CA 1
ATOM 677 C C . ILE A 1 91 ? 18.382 1.534 -17.483 1.00 88.00 91 ILE A C 1
ATOM 679 O O . ILE A 1 91 ? 18.739 0.355 -17.481 1.00 88.00 91 ILE A O 1
ATOM 683 N N . ARG A 1 92 ? 17.994 2.147 -16.358 1.00 87.50 92 ARG A N 1
ATOM 684 C CA . ARG A 1 92 ? 18.005 1.465 -15.054 1.00 87.50 92 ARG A CA 1
ATOM 685 C C . ARG A 1 92 ? 17.015 0.315 -14.992 1.00 87.50 92 ARG A C 1
ATOM 687 O O . ARG A 1 92 ? 17.346 -0.738 -14.462 1.00 87.50 92 ARG A O 1
ATOM 694 N N . ALA A 1 93 ? 15.805 0.520 -15.504 1.00 83.12 93 ALA A N 1
ATOM 695 C CA . ALA A 1 93 ? 14.780 -0.511 -15.493 1.00 83.12 93 ALA A CA 1
ATOM 696 C C . ALA A 1 93 ? 15.206 -1.736 -16.317 1.00 83.12 93 ALA A C 1
ATOM 698 O O . ALA A 1 93 ? 15.063 -2.856 -15.835 1.00 83.12 93 ALA A O 1
ATOM 699 N N . HIS A 1 94 ? 15.793 -1.540 -17.501 1.00 85.00 94 HIS A N 1
ATOM 700 C CA . HIS A 1 94 ? 16.369 -2.629 -18.290 1.00 85.00 94 HIS A CA 1
ATOM 701 C C . HIS A 1 94 ? 17.500 -3.337 -17.545 1.00 85.00 94 HIS A C 1
ATOM 703 O O . HIS A 1 94 ? 17.457 -4.557 -17.438 1.00 85.00 94 HIS A O 1
ATOM 709 N N . ALA A 1 95 ? 18.431 -2.597 -16.935 1.00 85.12 95 ALA A N 1
ATOM 710 C CA . ALA A 1 95 ? 19.504 -3.196 -16.141 1.00 85.12 95 ALA A CA 1
ATOM 711 C C . ALA A 1 95 ? 18.974 -4.034 -14.959 1.00 85.12 95 ALA A C 1
ATOM 713 O O . ALA A 1 95 ? 19.529 -5.083 -14.642 1.00 85.12 95 ALA A O 1
ATOM 714 N N . TYR A 1 96 ? 17.884 -3.611 -14.310 1.00 83.50 96 TYR A N 1
ATOM 715 C CA . TYR A 1 96 ? 17.260 -4.388 -13.231 1.00 83.50 96 TYR A CA 1
ATOM 716 C C . TYR A 1 96 ? 16.578 -5.654 -13.747 1.00 83.50 96 TYR A C 1
ATOM 718 O O . TYR A 1 96 ? 16.670 -6.694 -13.100 1.00 83.50 96 TYR A O 1
ATOM 726 N N . VAL A 1 97 ? 15.940 -5.592 -14.916 1.00 84.69 97 VAL A N 1
ATOM 727 C CA . VAL A 1 97 ? 15.372 -6.776 -15.576 1.00 84.69 97 VAL A CA 1
ATOM 728 C C . VAL A 1 97 ? 16.470 -7.752 -15.996 1.00 84.69 97 VAL A C 1
ATOM 730 O O . VAL A 1 97 ? 16.344 -8.944 -15.737 1.00 84.69 97 VAL A O 1
ATOM 733 N N . GLU A 1 98 ? 17.571 -7.265 -16.571 1.00 86.56 98 GLU A N 1
ATOM 734 C CA . GLU A 1 98 ? 18.743 -8.086 -16.908 1.00 86.56 98 GLU A CA 1
ATOM 735 C C . GLU A 1 98 ? 19.366 -8.738 -15.666 1.00 86.56 98 GLU A C 1
ATOM 737 O O . GLU A 1 98 ? 19.826 -9.877 -15.728 1.00 86.56 98 GLU A O 1
ATOM 742 N N . ALA A 1 99 ? 19.324 -8.050 -14.522 1.00 85.19 99 ALA A N 1
ATOM 743 C CA . ALA A 1 99 ? 19.746 -8.586 -13.230 1.00 85.19 99 ALA A CA 1
ATOM 744 C C . ALA A 1 99 ? 18.732 -9.558 -12.587 1.00 85.19 99 ALA A C 1
ATOM 746 O O . ALA A 1 99 ? 19.027 -10.111 -11.528 1.00 85.19 99 ALA A O 1
ATOM 747 N N . GLY A 1 100 ? 17.564 -9.785 -13.205 1.00 86.19 100 GLY A N 1
ATOM 748 C CA . GLY A 1 100 ? 16.577 -10.782 -12.778 1.00 86.19 100 GLY A CA 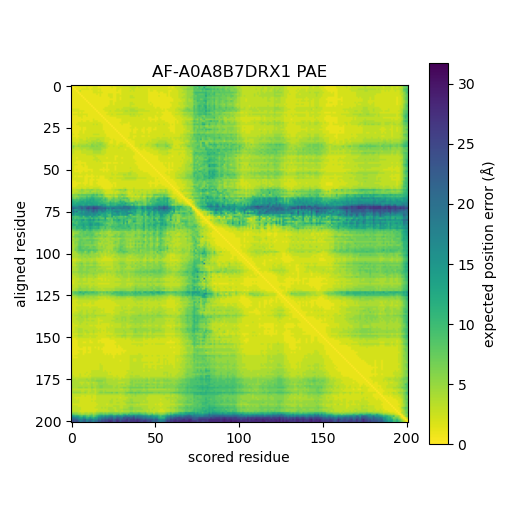1
ATOM 749 C C . GLY A 1 100 ? 15.327 -10.239 -12.080 1.00 86.19 100 GLY A C 1
ATOM 750 O O . GLY A 1 100 ? 14.639 -11.009 -11.420 1.00 86.19 100 GLY A O 1
ATOM 751 N N . ALA A 1 101 ? 15.012 -8.944 -12.183 1.00 82.81 101 ALA A N 1
ATOM 752 C CA . ALA A 1 101 ? 13.779 -8.403 -11.605 1.00 82.81 101 ALA A CA 1
ATOM 753 C C . ALA A 1 101 ? 12.513 -8.952 -12.299 1.00 82.81 101 ALA A C 1
ATOM 755 O O . ALA A 1 101 ? 12.336 -8.783 -13.508 1.00 82.81 101 ALA A O 1
ATOM 756 N N . ASP A 1 102 ? 11.591 -9.522 -11.514 1.00 88.81 102 ASP A N 1
ATOM 757 C CA . ASP A 1 102 ? 10.321 -10.092 -11.999 1.00 88.81 102 ASP A CA 1
ATOM 758 C C . ASP A 1 102 ? 9.269 -9.040 -12.388 1.00 88.81 102 ASP A C 1
ATOM 760 O O . ASP A 1 102 ? 8.316 -9.340 -13.107 1.00 88.81 102 ASP A O 1
ATOM 764 N N . ALA A 1 103 ? 9.415 -7.806 -11.902 1.00 90.25 103 ALA A N 1
ATOM 765 C CA . ALA A 1 103 ? 8.546 -6.673 -12.207 1.00 90.25 103 ALA A CA 1
ATOM 766 C C . ALA A 1 103 ? 9.306 -5.350 -12.033 1.00 90.25 103 ALA A C 1
ATOM 768 O O . ALA A 1 103 ? 10.267 -5.265 -11.267 1.00 90.25 103 ALA A O 1
ATOM 769 N N . VAL A 1 10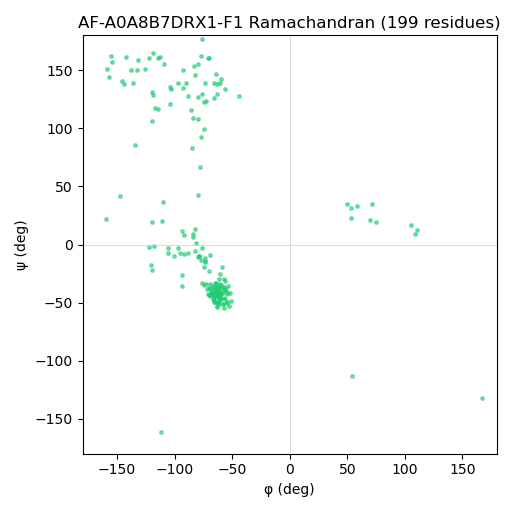4 ? 8.841 -4.288 -12.693 1.00 90.50 104 VAL A N 1
ATOM 770 C CA . VAL A 1 104 ? 9.377 -2.931 -12.523 1.00 90.50 104 VAL A CA 1
ATOM 771 C C . VAL A 1 104 ? 8.297 -2.016 -11.959 1.00 90.50 104 VAL A C 1
ATOM 773 O O . VAL A 1 104 ? 7.281 -1.748 -12.598 1.00 90.50 104 VAL A O 1
ATOM 776 N N . LEU A 1 105 ? 8.537 -1.487 -10.759 1.00 93.19 105 LEU A N 1
ATOM 777 C CA . LEU A 1 105 ? 7.725 -0.415 -10.191 1.00 93.19 105 LEU A CA 1
ATOM 778 C C . LEU A 1 105 ? 8.247 0.934 -10.688 1.00 93.19 105 LEU A C 1
ATOM 780 O O . LEU A 1 105 ? 9.362 1.336 -10.347 1.00 93.19 105 LEU A O 1
ATOM 784 N N . ILE A 1 106 ? 7.418 1.649 -11.449 1.00 92.31 106 ILE A N 1
ATOM 785 C CA . ILE A 1 106 ? 7.699 3.007 -11.916 1.00 92.31 106 ILE A CA 1
ATOM 786 C C . ILE A 1 106 ? 6.892 4.028 -11.106 1.00 92.31 106 ILE A C 1
ATOM 788 O O . ILE A 1 106 ? 5.709 3.842 -10.812 1.00 92.31 106 ILE A O 1
ATOM 792 N N . HIS A 1 107 ? 7.545 5.115 -10.692 1.00 91.69 107 HIS A N 1
ATOM 793 C CA . HIS A 1 107 ? 6.948 6.107 -9.802 1.00 91.69 107 HIS A CA 1
ATOM 794 C C . HIS A 1 107 ? 7.242 7.532 -10.261 1.00 91.69 107 HIS A C 1
ATOM 796 O O . HIS A 1 107 ? 8.374 7.845 -10.616 1.00 91.69 107 HIS A O 1
ATOM 802 N N . SER A 1 108 ? 6.237 8.403 -10.170 1.00 91.19 108 SER A N 1
ATOM 803 C CA . SER A 1 108 ? 6.341 9.844 -10.407 1.00 91.19 108 SER A CA 1
ATOM 804 C C . SER A 1 108 ? 5.648 10.589 -9.269 1.00 91.19 108 SER A C 1
ATOM 806 O O . SER A 1 108 ? 4.702 10.080 -8.667 1.00 91.19 108 SER A O 1
ATOM 808 N N . LYS A 1 109 ? 6.135 11.797 -8.974 1.00 91.06 109 LYS A N 1
ATOM 809 C CA . LYS A 1 109 ? 5.558 12.716 -7.980 1.00 91.06 109 LYS A CA 1
ATOM 810 C C . LYS A 1 109 ? 4.637 13.764 -8.613 1.00 91.06 109 LYS A C 1
ATOM 812 O O . LYS A 1 109 ? 4.074 14.590 -7.894 1.00 91.06 109 LYS A O 1
ATOM 817 N N . LEU A 1 110 ? 4.515 13.778 -9.942 1.00 92.25 110 LEU A N 1
ATOM 818 C CA . LEU A 1 110 ? 3.687 14.748 -10.649 1.00 92.25 110 LEU A CA 1
ATOM 819 C C . LEU A 1 110 ? 2.195 14.489 -10.414 1.00 92.25 110 LEU A C 1
ATOM 821 O O . LEU A 1 110 ? 1.777 13.400 -10.017 1.00 92.25 110 LEU A O 1
ATOM 825 N N . LYS A 1 111 ? 1.382 15.520 -10.657 1.00 93.56 111 LYS A N 1
ATOM 826 C CA . LYS A 1 111 ? -0.084 1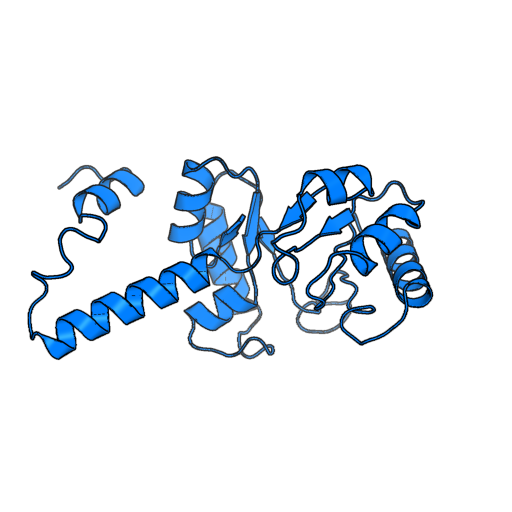5.452 -10.525 1.00 93.56 111 LYS A CA 1
ATOM 827 C C . LYS A 1 111 ? -0.778 14.797 -11.723 1.00 93.56 111 LYS A C 1
ATOM 829 O O . LYS A 1 111 ? -1.968 14.506 -11.647 1.00 93.56 111 LYS A O 1
ATOM 834 N N . HIS A 1 112 ? -0.043 14.574 -12.807 1.00 93.75 112 HIS A N 1
ATOM 835 C CA . HIS A 1 112 ? -0.530 13.963 -14.037 1.00 93.75 112 HIS A CA 1
ATOM 836 C C . HIS A 1 112 ? 0.347 12.767 -14.399 1.00 93.75 112 HIS A C 1
ATOM 838 O O . HIS A 1 112 ? 1.527 12.725 -14.047 1.00 93.75 112 HIS A O 1
ATOM 844 N N . ALA A 1 113 ? -0.247 11.783 -15.070 1.00 95.94 113 ALA A N 1
ATOM 845 C CA . ALA A 1 113 ? 0.404 10.517 -15.374 1.00 95.94 113 ALA A CA 1
ATOM 846 C C . ALA A 1 113 ? 1.277 10.549 -16.639 1.00 95.94 113 ALA A C 1
ATOM 848 O O . ALA A 1 113 ? 1.726 9.490 -17.063 1.00 95.94 113 ALA A O 1
ATOM 849 N N . ASP A 1 114 ? 1.531 11.710 -17.251 1.00 96.12 114 ASP A N 1
ATOM 850 C CA . ASP A 1 114 ? 2.219 11.812 -18.547 1.00 96.12 114 ASP A CA 1
ATOM 851 C C . ASP A 1 114 ? 3.579 11.101 -18.559 1.00 96.12 114 ASP A C 1
ATOM 853 O O . ASP A 1 114 ? 3.883 10.371 -19.499 1.00 96.12 114 ASP A O 1
ATOM 857 N N . GLU A 1 115 ? 4.370 11.245 -17.490 1.00 95.12 115 GLU A N 1
ATOM 858 C CA . GLU A 1 115 ? 5.656 10.545 -17.345 1.00 95.12 115 GLU A CA 1
ATOM 859 C C . GLU A 1 115 ? 5.484 9.026 -17.277 1.00 95.12 115 GLU A C 1
ATOM 861 O O . GLU A 1 115 ? 6.248 8.291 -17.894 1.00 95.12 115 GLU A O 1
ATOM 866 N N . ILE A 1 116 ? 4.464 8.553 -16.559 1.00 96.81 116 ILE A N 1
ATOM 867 C CA . ILE A 1 116 ? 4.181 7.122 -16.403 1.00 96.81 116 ILE A CA 1
ATOM 868 C C . ILE A 1 116 ? 3.682 6.534 -17.720 1.00 96.81 116 ILE A C 1
ATOM 870 O O . ILE A 1 116 ? 4.138 5.472 -18.130 1.00 96.81 116 ILE A O 1
ATOM 874 N N . ILE A 1 117 ? 2.781 7.241 -18.405 1.00 97.19 117 ILE A N 1
ATOM 875 C CA . ILE A 1 117 ? 2.237 6.839 -19.704 1.00 97.19 117 ILE A CA 1
ATOM 876 C C . ILE A 1 117 ? 3.347 6.809 -20.752 1.00 97.19 117 ILE A C 1
ATOM 878 O O . ILE A 1 117 ? 3.412 5.869 -21.540 1.00 97.19 117 ILE A O 1
ATOM 882 N N . LYS A 1 118 ? 4.225 7.818 -20.769 1.00 96.62 118 LYS A N 1
ATOM 883 C CA . LYS A 1 118 ? 5.375 7.846 -21.674 1.00 96.62 118 LYS A CA 1
ATOM 884 C C . LYS A 1 118 ? 6.320 6.679 -21.392 1.00 96.62 118 LYS A C 1
ATOM 886 O O . LYS A 1 118 ? 6.639 5.939 -22.313 1.00 96.62 118 LYS A O 1
ATOM 891 N N . PHE A 1 119 ? 6.704 6.480 -20.130 1.00 96.94 119 PHE A N 1
ATOM 892 C CA . PHE A 1 119 ? 7.569 5.371 -19.731 1.00 96.94 119 PHE A CA 1
ATOM 893 C C . PHE A 1 119 ? 6.984 4.018 -20.148 1.00 96.94 119 PHE A C 1
ATOM 895 O O . PHE A 1 119 ? 7.686 3.201 -20.731 1.00 96.94 119 PHE A O 1
ATOM 902 N N . ALA A 1 120 ? 5.694 3.791 -19.884 1.00 96.44 120 ALA A N 1
ATOM 903 C CA . ALA A 1 120 ? 5.034 2.530 -20.197 1.00 96.44 120 ALA A CA 1
ATOM 904 C C . ALA A 1 120 ? 4.937 2.272 -21.711 1.00 96.44 120 ALA A C 1
ATOM 906 O O . ALA A 1 120 ? 5.152 1.146 -22.147 1.00 96.44 120 ALA A O 1
ATOM 907 N N . LYS A 1 121 ? 4.712 3.313 -22.525 1.00 95.94 121 LYS A N 1
ATOM 908 C CA . LYS A 1 121 ? 4.718 3.197 -23.994 1.00 95.94 121 LYS A CA 1
ATOM 909 C C . LYS A 1 121 ? 6.098 2.888 -24.568 1.00 95.94 121 LYS A C 1
ATOM 911 O O . LYS A 1 121 ? 6.191 2.158 -25.551 1.00 95.94 121 LYS A O 1
ATOM 916 N N . ASP A 1 122 ? 7.144 3.443 -23.963 1.00 95.62 122 ASP A N 1
ATOM 917 C CA . ASP A 1 122 ? 8.531 3.218 -24.375 1.00 95.62 122 ASP A CA 1
ATOM 918 C C . ASP A 1 122 ? 9.097 1.895 -23.801 1.00 95.62 122 ASP A C 1
ATOM 920 O O . ASP A 1 122 ? 10.209 1.486 -24.141 1.00 95.62 122 ASP A O 1
ATOM 924 N N . TRP A 1 123 ? 8.343 1.197 -22.942 1.00 94.94 123 TRP A N 1
ATOM 925 C CA . TRP A 1 123 ? 8.752 -0.063 -22.328 1.00 94.94 123 TRP A CA 1
ATOM 926 C C . TRP A 1 123 ? 8.575 -1.246 -23.284 1.00 94.94 123 TRP A C 1
ATOM 928 O O . TRP A 1 123 ? 7.469 -1.711 -23.549 1.00 94.94 123 TRP A O 1
ATOM 938 N N . ILE A 1 124 ? 9.698 -1.769 -23.780 1.00 90.94 124 ILE A N 1
ATOM 939 C CA . ILE A 1 124 ? 9.718 -2.860 -24.771 1.00 90.94 124 ILE A CA 1
ATOM 940 C C . ILE A 1 124 ? 9.883 -4.265 -24.169 1.00 90.94 124 ILE A C 1
ATOM 942 O O . ILE A 1 124 ? 9.814 -5.259 -24.894 1.00 90.94 124 ILE A O 1
ATOM 946 N N . GLN A 1 125 ? 10.143 -4.372 -22.863 1.00 88.25 125 GLN A N 1
ATOM 947 C CA . GLN A 1 125 ? 10.367 -5.665 -22.210 1.00 88.25 125 GLN A CA 1
ATOM 948 C C . GLN A 1 125 ? 9.043 -6.340 -21.852 1.00 88.25 125 GLN A C 1
ATOM 950 O O . GLN A 1 125 ? 8.036 -5.687 -21.594 1.00 88.25 125 GLN A O 1
ATOM 955 N N . LYS A 1 126 ? 9.054 -7.674 -21.764 1.00 91.00 126 LYS A N 1
ATOM 956 C CA . LYS A 1 126 ? 7.880 -8.454 -21.325 1.00 91.00 126 LYS A CA 1
ATOM 957 C C . LYS A 1 126 ? 7.610 -8.352 -19.823 1.00 91.00 126 LYS A C 1
ATOM 959 O O . LYS A 1 126 ? 6.542 -8.760 -19.372 1.00 91.00 126 LYS A O 1
ATOM 964 N N . THR A 1 127 ? 8.583 -7.866 -19.056 1.00 92.00 127 THR A N 1
ATOM 965 C CA . THR A 1 127 ? 8.493 -7.760 -17.602 1.00 92.00 127 THR A CA 1
ATOM 966 C C . THR A 1 127 ? 7.371 -6.797 -17.199 1.00 92.00 127 THR A C 1
ATOM 968 O O . THR A 1 127 ? 7.351 -5.670 -17.702 1.00 92.00 127 THR A O 1
ATOM 971 N N . PRO A 1 128 ? 6.458 -7.200 -16.297 1.00 94.31 128 PRO A N 1
ATOM 972 C CA . PRO A 1 128 ? 5.329 -6.377 -15.886 1.00 94.31 128 PRO A CA 1
ATOM 973 C C . PRO A 1 128 ? 5.717 -5.033 -15.262 1.00 94.31 128 PRO A C 1
ATOM 975 O O . PRO A 1 128 ? 6.647 -4.948 -14.456 1.00 94.31 128 PRO A O 1
ATOM 978 N N . LEU A 1 129 ? 4.932 -4.001 -15.568 1.00 95.31 129 LEU A N 1
ATOM 979 C CA . LEU A 1 129 ? 5.014 -2.683 -14.948 1.00 95.31 129 LEU A CA 1
ATOM 980 C C . LEU A 1 129 ? 3.990 -2.517 -13.825 1.00 95.31 129 LEU A C 1
ATOM 982 O O . LEU A 1 129 ? 2.818 -2.884 -13.955 1.00 95.31 129 LEU A O 1
ATOM 986 N N . ILE A 1 130 ? 4.428 -1.895 -12.733 1.00 96.19 130 ILE A N 1
ATOM 987 C CA . ILE A 1 130 ? 3.594 -1.536 -11.586 1.00 96.19 130 ILE A CA 1
ATOM 988 C C . ILE A 1 130 ? 3.606 -0.016 -11.419 1.00 96.19 130 ILE A C 1
ATOM 990 O O . ILE A 1 130 ? 4.678 0.589 -11.345 1.00 96.19 130 ILE A O 1
ATOM 994 N N . ALA A 1 131 ? 2.428 0.601 -11.316 1.00 96.00 131 ALA A N 1
ATOM 995 C CA . ALA A 1 131 ? 2.285 2.035 -11.057 1.00 96.00 131 ALA A CA 1
ATOM 996 C C . ALA A 1 131 ? 1.627 2.320 -9.700 1.00 96.00 131 ALA A C 1
ATOM 998 O O . ALA A 1 131 ? 0.942 1.482 -9.110 1.00 96.00 131 ALA A O 1
ATOM 999 N N . VAL A 1 132 ? 1.828 3.544 -9.206 1.00 96.88 132 VAL A N 1
ATOM 1000 C CA . VAL A 1 132 ? 1.344 3.996 -7.893 1.00 96.88 132 VAL A CA 1
ATOM 1001 C C . VAL A 1 132 ? 0.700 5.386 -8.029 1.00 96.88 132 VAL A C 1
ATOM 1003 O O . VAL A 1 132 ? 1.377 6.400 -7.826 1.00 96.88 132 VAL A O 1
ATOM 1006 N N . PRO A 1 133 ? -0.593 5.471 -8.385 1.00 96.56 133 PRO A N 1
ATOM 1007 C CA . PRO A 1 133 ? -1.274 6.718 -8.736 1.00 96.56 133 PRO A CA 1
ATOM 1008 C C . PRO A 1 133 ? -1.701 7.566 -7.530 1.00 96.56 133 PRO A C 1
ATOM 1010 O O . PRO A 1 133 ? -2.792 8.125 -7.508 1.00 96.56 133 PRO A O 1
ATOM 1013 N N . THR A 1 134 ? -0.849 7.711 -6.513 1.00 95.38 134 THR A N 1
ATOM 1014 C CA . THR A 1 134 ? -1.185 8.504 -5.317 1.00 95.38 134 THR A CA 1
ATOM 1015 C C . THR A 1 134 ? -1.268 10.004 -5.618 1.00 95.38 134 THR A C 1
ATOM 1017 O O . THR A 1 134 ? -2.127 10.689 -5.068 1.00 95.38 134 THR A O 1
ATOM 1020 N N . THR A 1 135 ? -0.389 10.541 -6.473 1.00 94.38 135 THR A N 1
ATOM 1021 C CA . THR A 1 135 ? -0.359 11.979 -6.820 1.00 94.38 135 THR A CA 1
ATOM 1022 C C . THR A 1 135 ? -1.157 12.310 -8.079 1.00 94.38 135 THR A C 1
ATOM 1024 O O . THR A 1 135 ? -1.662 13.423 -8.197 1.00 94.38 135 THR A O 1
ATOM 1027 N N . TYR A 1 136 ? -1.321 11.340 -8.981 1.00 95.62 136 TYR A N 1
ATOM 1028 C CA . TYR A 1 136 ? -2.075 11.440 -10.235 1.00 95.62 136 TYR A CA 1
ATOM 1029 C C . TYR A 1 136 ? -3.374 10.618 -10.198 1.00 95.62 136 TYR A C 1
ATOM 1031 O O . TYR A 1 136 ? -3.797 10.057 -11.208 1.00 95.62 136 TYR A O 1
ATOM 1039 N N . TYR A 1 137 ? -4.024 10.587 -9.029 1.00 95.38 137 TYR A N 1
ATOM 1040 C CA . TYR A 1 137 ? -5.218 9.788 -8.709 1.00 95.38 137 TYR A CA 1
ATOM 1041 C C . TYR A 1 137 ? -6.440 10.057 -9.601 1.00 95.38 137 TYR A C 1
ATOM 1043 O O . TYR A 1 137 ? -7.340 9.229 -9.666 1.00 95.38 137 TYR A O 1
ATOM 1051 N N . ASN A 1 138 ? -6.480 11.202 -10.288 1.00 95.00 138 ASN A N 1
ATOM 1052 C CA . ASN A 1 138 ? -7.540 11.532 -11.245 1.00 95.00 138 ASN A CA 1
ATOM 1053 C C . ASN A 1 138 ? -7.359 10.850 -12.611 1.00 95.00 138 ASN A C 1
ATOM 1055 O O . ASN A 1 138 ? -8.260 10.926 -13.441 1.00 95.00 138 ASN A O 1
ATOM 1059 N N . THR A 1 139 ? -6.209 10.219 -12.865 1.00 95.69 139 THR A N 1
ATOM 1060 C CA . THR A 1 139 ? -5.970 9.469 -14.105 1.00 95.69 139 THR A CA 1
ATOM 1061 C C . THR A 1 139 ? -6.754 8.157 -14.049 1.00 95.69 139 THR A C 1
ATOM 1063 O O . THR A 1 139 ? -6.531 7.375 -13.120 1.00 95.69 139 THR A O 1
ATOM 1066 N N . PRO A 1 140 ? -7.644 7.874 -15.016 1.00 96.31 140 PRO A N 1
ATOM 1067 C CA . PRO A 1 140 ? -8.320 6.588 -15.097 1.00 96.31 140 PRO A CA 1
ATOM 1068 C C . PRO A 1 140 ? -7.317 5.433 -15.161 1.00 96.31 140 PRO A C 1
ATOM 1070 O O . PRO A 1 140 ? -6.377 5.458 -15.953 1.00 96.31 140 PRO A O 1
ATOM 1073 N N . VAL A 1 141 ? -7.546 4.382 -14.370 1.00 95.75 141 VAL A N 1
ATOM 1074 C CA . VAL A 1 141 ? -6.691 3.179 -14.383 1.00 95.75 141 VAL A CA 1
ATOM 1075 C C . VAL A 1 141 ? -6.601 2.579 -15.788 1.00 95.75 141 VAL A C 1
ATOM 1077 O O . VAL A 1 141 ? -5.515 2.211 -16.223 1.00 95.75 141 VAL A O 1
ATOM 1080 N N . ARG A 1 142 ? -7.710 2.601 -16.537 1.00 97.06 142 ARG A N 1
ATOM 1081 C CA . ARG A 1 142 ? -7.769 2.150 -17.932 1.00 97.06 142 ARG A CA 1
ATOM 1082 C C . ARG A 1 142 ? -6.727 2.821 -18.829 1.00 97.06 142 ARG A C 1
ATOM 1084 O O . ARG A 1 142 ? -6.195 2.174 -19.724 1.00 97.06 142 ARG A O 1
ATOM 1091 N N . ASP A 1 143 ? -6.422 4.096 -18.607 1.00 97.44 143 ASP A N 1
ATOM 1092 C CA . ASP A 1 143 ? -5.453 4.816 -19.437 1.00 97.44 143 ASP A CA 1
ATOM 1093 C C . ASP A 1 143 ? -4.021 4.346 -19.147 1.00 97.44 143 ASP A C 1
ATOM 1095 O O . ASP A 1 143 ? -3.199 4.256 -20.059 1.00 97.44 143 ASP A O 1
ATOM 1099 N N . LEU A 1 144 ? -3.735 3.982 -17.891 1.00 97.50 144 LEU A N 1
ATOM 1100 C CA . LEU A 1 144 ? -2.469 3.361 -17.495 1.00 97.50 144 LEU A CA 1
ATOM 1101 C C . LEU A 1 144 ? -2.350 1.942 -18.070 1.00 97.50 144 LEU A C 1
ATOM 1103 O O . LEU A 1 144 ? -1.295 1.581 -18.586 1.00 97.50 144 LEU A O 1
ATOM 1107 N N . GLU A 1 145 ? -3.433 1.164 -18.035 1.00 96.75 145 GLU A N 1
ATOM 1108 C CA . GLU A 1 145 ? -3.492 -0.181 -18.622 1.00 96.75 145 GLU A CA 1
ATOM 1109 C C . GLU A 1 145 ? -3.256 -0.145 -20.137 1.00 96.75 145 GLU A C 1
ATOM 1111 O O . GLU A 1 145 ? -2.420 -0.884 -20.651 1.00 96.75 145 GLU A O 1
ATOM 1116 N N . ILE A 1 146 ? -3.927 0.767 -20.854 1.00 97.19 146 ILE A N 1
ATOM 1117 C CA . ILE A 1 146 ? -3.723 0.984 -22.297 1.00 97.19 146 ILE A CA 1
ATOM 1118 C C . ILE A 1 146 ? -2.271 1.378 -22.596 1.00 97.19 146 ILE A C 1
ATOM 1120 O O . ILE A 1 146 ? -1.737 1.005 -23.639 1.00 97.19 146 ILE A O 1
ATOM 1124 N N . ALA A 1 147 ? -1.627 2.128 -21.699 1.00 96.75 147 ALA A N 1
ATOM 1125 C CA . ALA A 1 147 ? -0.228 2.509 -21.847 1.00 96.75 147 ALA A CA 1
ATOM 1126 C C . ALA A 1 147 ? 0.759 1.357 -21.587 1.00 96.75 147 ALA A C 1
ATOM 1128 O O . ALA A 1 147 ? 1.930 1.521 -21.906 1.00 96.75 147 ALA A O 1
ATOM 1129 N N . GLY A 1 148 ? 0.311 0.220 -21.041 1.00 96.56 148 GLY A N 1
ATOM 1130 C CA . GLY A 1 148 ? 1.149 -0.954 -20.769 1.00 96.56 148 GLY A CA 1
ATOM 1131 C C . GLY A 1 148 ? 1.430 -1.222 -19.287 1.00 96.56 148 GLY A C 1
ATOM 1132 O O . GLY A 1 148 ? 2.251 -2.080 -18.975 1.00 96.56 148 GLY A O 1
ATOM 1133 N N . VAL A 1 149 ? 0.774 -0.520 -18.355 1.00 97.19 149 VAL A N 1
ATOM 1134 C CA . VAL A 1 149 ? 0.874 -0.820 -16.916 1.00 97.19 149 VAL A CA 1
ATOM 1135 C C . VAL A 1 149 ? 0.049 -2.062 -16.577 1.00 97.19 149 VAL A C 1
ATOM 1137 O O . VAL A 1 149 ? -1.129 -2.136 -16.909 1.00 97.19 149 VAL A O 1
ATOM 1140 N N . ASN A 1 150 ? 0.645 -3.026 -15.872 1.00 96.31 150 ASN A N 1
ATOM 1141 C CA . ASN A 1 150 ? -0.007 -4.297 -15.546 1.00 96.31 150 ASN A CA 1
ATOM 1142 C C . ASN A 1 150 ? -0.697 -4.289 -14.181 1.00 96.31 150 ASN A C 1
ATOM 1144 O O . ASN A 1 150 ? -1.721 -4.943 -14.015 1.00 96.31 150 ASN A O 1
ATOM 1148 N N . ASN A 1 151 ? -0.126 -3.597 -13.190 1.00 95.56 151 ASN A N 1
ATOM 1149 C CA . ASN A 1 151 ? -0.634 -3.606 -11.819 1.00 95.56 151 ASN A CA 1
ATOM 1150 C C . ASN A 1 151 ? -0.626 -2.210 -11.190 1.00 95.56 151 ASN A C 1
ATOM 1152 O O . ASN A 1 151 ? 0.243 -1.382 -11.470 1.00 95.56 151 ASN A O 1
ATOM 1156 N N . ILE A 1 152 ? -1.570 -1.980 -10.274 1.00 97.50 152 ILE A N 1
ATOM 1157 C CA . ILE A 1 152 ? -1.726 -0.721 -9.541 1.00 97.50 152 ILE A CA 1
ATOM 1158 C C . ILE A 1 152 ? -1.581 -0.958 -8.039 1.00 97.50 152 ILE A C 1
ATOM 1160 O O . ILE A 1 152 ? -2.253 -1.813 -7.461 1.00 97.50 152 ILE A O 1
ATOM 1164 N N . ILE A 1 153 ? -0.754 -0.141 -7.386 1.00 97.69 153 ILE A N 1
ATOM 1165 C CA . ILE A 1 153 ? -0.656 -0.090 -5.926 1.00 97.69 153 ILE A CA 1
ATOM 1166 C C . ILE A 1 153 ? -1.370 1.160 -5.402 1.00 97.69 153 ILE A C 1
ATOM 1168 O O . ILE A 1 153 ? -0.987 2.296 -5.679 1.00 97.69 153 ILE A O 1
ATOM 1172 N N . TRP A 1 154 ? -2.367 0.948 -4.546 1.00 97.94 154 TRP A N 1
ATOM 1173 C CA . TRP A 1 154 ? -3.010 1.997 -3.751 1.00 97.94 154 TRP A CA 1
ATOM 1174 C C . TRP A 1 154 ? -2.216 2.247 -2.463 1.00 97.94 154 TRP A C 1
ATOM 1176 O O . TRP A 1 154 ? -2.560 1.692 -1.428 1.00 97.94 154 TRP A O 1
ATOM 1186 N N . ALA A 1 155 ? -1.160 3.063 -2.522 1.00 96.88 155 ALA A N 1
ATOM 1187 C CA . ALA A 1 155 ? -0.022 2.959 -1.598 1.00 96.88 155 ALA A CA 1
ATOM 1188 C C . ALA A 1 155 ? -0.146 3.493 -0.161 1.00 96.88 155 ALA A C 1
ATOM 1190 O O . ALA A 1 155 ? 0.759 3.198 0.602 1.00 96.88 155 ALA A O 1
ATOM 1191 N N . ASN A 1 156 ? -1.151 4.287 0.227 1.00 97.50 156 ASN A N 1
ATOM 1192 C CA . ASN A 1 156 ? -1.230 4.829 1.604 1.00 97.50 156 ASN A CA 1
ATOM 1193 C C . ASN A 1 156 ? -2.637 5.282 2.033 1.00 97.50 156 ASN A C 1
ATOM 1195 O O . ASN A 1 156 ? -2.804 6.146 2.898 1.00 97.50 156 ASN A O 1
ATOM 1199 N N . HIS A 1 157 ? -3.673 4.762 1.383 1.00 98.38 157 HIS A N 1
ATOM 1200 C CA . HIS A 1 157 ? -5.034 5.257 1.575 1.00 98.38 157 HIS A CA 1
ATOM 1201 C C . HIS A 1 157 ? -5.649 4.776 2.898 1.00 98.38 157 HIS A C 1
ATOM 1203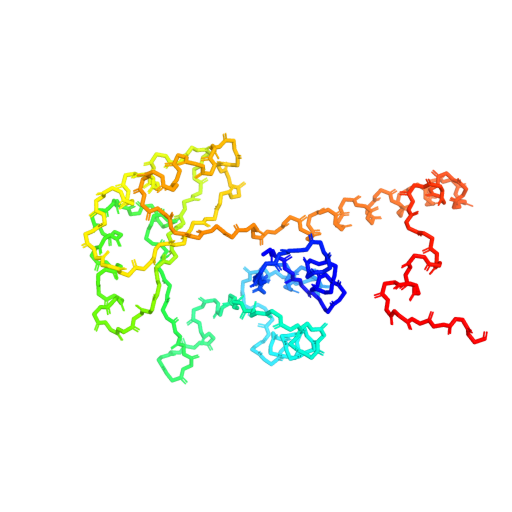 O O . HIS A 1 157 ? -6.383 5.546 3.516 1.00 98.38 157 HIS A O 1
ATOM 1209 N N . ASN A 1 158 ? -5.309 3.567 3.366 1.00 98.25 158 ASN A N 1
ATOM 1210 C CA . ASN A 1 158 ? -5.821 3.034 4.630 1.00 98.25 158 ASN A CA 1
ATOM 1211 C C . ASN A 1 158 ? -5.208 3.769 5.827 1.00 98.25 158 ASN A C 1
ATOM 1213 O O . ASN A 1 158 ? -5.929 4.133 6.753 1.00 98.25 158 ASN A O 1
ATOM 1217 N N . ILE A 1 159 ? -3.899 4.055 5.821 1.00 97.94 159 ILE A N 1
ATOM 1218 C CA . ILE A 1 159 ? -3.301 4.815 6.935 1.00 97.94 159 ILE A CA 1
ATOM 1219 C C . ILE A 1 159 ? -3.833 6.254 6.994 1.00 97.94 159 ILE A C 1
ATOM 1221 O O . ILE A 1 159 ? -4.099 6.781 8.074 1.00 97.94 159 ILE A O 1
ATOM 1225 N N . ARG A 1 160 ? -4.063 6.885 5.834 1.00 98.25 160 ARG A N 1
ATOM 1226 C CA . ARG A 1 160 ? -4.621 8.244 5.753 1.00 98.25 160 ARG A CA 1
ATOM 1227 C C . ARG A 1 160 ? -6.070 8.298 6.230 1.00 98.25 160 ARG A C 1
ATOM 1229 O O . ARG A 1 160 ? -6.419 9.235 6.946 1.00 98.25 160 ARG A O 1
ATOM 1236 N N . SER A 1 161 ? -6.902 7.315 5.870 1.00 98.06 161 SER A N 1
ATOM 1237 C CA . SER A 1 161 ? -8.282 7.243 6.368 1.00 98.06 161 SER A CA 1
ATOM 1238 C C . SER A 1 161 ? -8.315 7.024 7.881 1.00 98.06 161 SER A C 1
ATOM 1240 O O . SER A 1 161 ? -9.041 7.733 8.579 1.00 98.06 161 SER A O 1
ATOM 1242 N N . CYS A 1 162 ? -7.465 6.127 8.392 1.00 97.25 162 CYS A N 1
ATOM 1243 C CA . CYS A 1 162 ? -7.300 5.867 9.819 1.00 97.25 162 CYS A CA 1
ATOM 1244 C C . CYS A 1 162 ? -6.903 7.145 10.572 1.00 97.25 162 CYS A C 1
ATOM 1246 O O . CYS A 1 162 ? -7.579 7.545 11.519 1.00 97.25 162 CYS A O 1
ATOM 1248 N N . PHE A 1 163 ? -5.872 7.850 10.093 1.00 97.38 163 PHE A N 1
ATOM 1249 C CA . PHE A 1 163 ? -5.430 9.124 10.660 1.00 97.38 163 PHE A CA 1
ATOM 1250 C C . PHE A 1 163 ? -6.573 10.146 10.737 1.00 97.38 163 PHE A C 1
ATOM 1252 O O . PHE A 1 163 ? -6.818 10.724 11.797 1.00 97.38 163 PHE A O 1
ATOM 1259 N N . SER A 1 164 ? -7.308 10.352 9.637 1.00 98.12 164 SER A N 1
ATOM 1260 C CA . SER A 1 164 ? -8.438 11.287 9.613 1.00 98.12 164 SER A CA 1
ATOM 1261 C C . SER A 1 164 ? -9.545 10.898 10.598 1.00 98.12 164 SER A C 1
ATOM 1263 O O . SER A 1 164 ? -10.050 11.768 11.310 1.00 98.12 164 SER A O 1
ATOM 1265 N N . ALA A 1 165 ? -9.903 9.613 10.673 1.00 98.00 165 ALA A N 1
ATOM 1266 C CA . ALA A 1 165 ? -10.942 9.121 11.575 1.00 98.00 165 ALA A CA 1
ATOM 1267 C C . ALA A 1 165 ? -10.541 9.277 13.050 1.00 98.00 165 ALA A C 1
ATOM 1269 O O . ALA A 1 165 ? -11.307 9.835 13.838 1.00 98.00 165 ALA A O 1
ATOM 1270 N N . MET A 1 166 ? -9.321 8.867 13.412 1.00 97.94 166 MET A N 1
ATOM 1271 C CA . MET A 1 166 ? -8.806 8.986 14.780 1.00 97.94 166 MET A CA 1
ATOM 1272 C C . MET A 1 166 ? -8.737 10.447 15.230 1.00 97.94 166 MET A C 1
ATOM 1274 O O . MET A 1 166 ? -9.222 10.781 16.312 1.00 97.94 166 MET A O 1
ATOM 1278 N N . MET A 1 167 ? -8.213 11.339 14.381 1.00 98.12 167 MET A N 1
ATOM 1279 C CA . MET A 1 167 ? -8.152 12.775 14.671 1.00 98.12 167 MET A CA 1
ATOM 1280 C C . MET A 1 167 ? -9.544 13.379 14.880 1.00 98.12 167 MET A C 1
ATOM 1282 O O . MET A 1 167 ? -9.743 14.180 15.798 1.00 98.12 167 MET A O 1
ATOM 1286 N N . HIS A 1 168 ? -10.517 12.996 14.050 1.00 97.75 168 HIS A N 1
ATOM 1287 C CA . HIS A 1 168 ? -11.893 13.463 14.185 1.00 97.75 168 HIS A CA 1
ATOM 1288 C C . HIS A 1 168 ? -12.520 13.005 15.508 1.00 97.75 168 HIS A C 1
ATOM 1290 O O . HIS A 1 168 ? -13.007 13.842 16.272 1.00 97.75 168 HIS A O 1
ATOM 1296 N N . VAL A 1 169 ? -12.472 11.700 15.796 1.00 98.31 169 VAL A N 1
ATOM 1297 C CA . VAL A 1 169 ? -13.077 11.097 16.993 1.00 98.31 169 VAL A CA 1
ATOM 1298 C C . VAL A 1 169 ? -12.455 11.662 18.267 1.00 98.31 169 VAL A C 1
ATOM 1300 O O . VAL A 1 169 ? -13.178 12.174 19.123 1.00 98.31 169 VAL A O 1
ATOM 1303 N N . ALA A 1 170 ? -11.121 11.663 18.363 1.00 98.25 170 ALA A N 1
ATOM 1304 C CA . ALA A 1 170 ? -10.415 12.185 19.530 1.00 98.25 170 ALA A CA 1
ATOM 1305 C C . ALA A 1 170 ? -10.736 13.669 19.773 1.00 98.25 170 ALA A C 1
ATOM 1307 O O . ALA A 1 170 ? -11.008 14.070 20.905 1.00 98.25 170 ALA A O 1
ATOM 1308 N N . SER A 1 171 ? -10.785 14.487 18.711 1.00 98.25 171 SER A N 1
ATOM 1309 C CA . SER A 1 171 ? -11.123 15.910 18.828 1.00 98.25 171 SER A CA 1
ATOM 1310 C C . SER A 1 171 ? -12.557 16.138 19.314 1.00 98.25 171 SER A C 1
ATOM 1312 O O . SER A 1 171 ? -12.782 17.025 20.138 1.00 98.25 171 SER A O 1
ATOM 1314 N N . GLN A 1 172 ? -13.530 15.364 18.822 1.00 98.06 172 GLN A N 1
ATOM 1315 C CA . GLN A 1 172 ? -14.932 15.491 19.236 1.00 98.06 172 GLN A CA 1
ATOM 1316 C C . GLN A 1 172 ? -15.130 15.097 20.699 1.00 98.06 172 GLN A C 1
ATOM 1318 O O . GLN A 1 172 ? -15.745 15.854 21.455 1.00 98.06 172 GLN A O 1
ATOM 1323 N N . ILE A 1 173 ? -14.564 13.960 21.112 1.00 98.44 173 ILE A N 1
ATOM 1324 C CA . ILE A 1 173 ? -14.648 13.494 22.499 1.00 98.44 173 ILE A CA 1
ATOM 1325 C C . ILE A 1 173 ? -13.995 14.511 23.433 1.00 98.44 173 ILE A C 1
ATOM 1327 O O . ILE A 1 173 ? -14.609 14.909 24.417 1.00 98.44 173 ILE A O 1
ATOM 1331 N N . TYR A 1 174 ? -12.803 15.009 23.088 1.00 98.25 174 TYR A N 1
ATOM 1332 C CA . TYR A 1 174 ? -12.103 16.008 23.897 1.00 98.25 174 TYR A CA 1
ATOM 1333 C C . TYR A 1 174 ? -12.904 17.310 24.058 1.00 98.25 174 TYR A C 1
ATOM 1335 O O . TYR A 1 174 ? -13.020 17.838 25.159 1.00 98.25 174 TYR A O 1
ATOM 1343 N N . LYS A 1 175 ? -13.498 17.825 22.972 1.00 98.12 175 LYS A N 1
ATOM 1344 C CA . LYS A 1 175 ? -14.269 19.083 22.994 1.00 98.12 175 LYS A CA 1
ATOM 1345 C C . LYS A 1 175 ? -15.582 18.979 23.761 1.00 98.12 175 LYS A C 1
ATOM 1347 O O . LYS A 1 175 ? -16.031 19.972 24.322 1.00 98.12 175 LYS A O 1
ATOM 1352 N N . THR A 1 176 ? -16.227 17.817 23.717 1.00 97.69 176 THR A N 1
ATOM 1353 C CA . THR A 1 176 ? -17.587 17.638 24.252 1.00 97.69 176 THR A CA 1
ATOM 1354 C C . THR A 1 176 ? -17.621 16.866 25.564 1.00 97.69 176 THR A C 1
ATOM 1356 O O . THR A 1 176 ? -18.676 16.778 26.186 1.00 97.69 176 THR A O 1
ATOM 1359 N N . ASN A 1 177 ? -16.477 16.320 25.990 1.00 97.62 177 ASN A N 1
ATOM 1360 C CA . ASN A 1 177 ? -16.352 15.415 27.128 1.00 97.62 177 ASN A CA 1
ATOM 1361 C C . ASN A 1 177 ? -17.367 14.251 27.067 1.00 97.62 177 ASN A C 1
ATOM 1363 O O . ASN A 1 177 ? -17.926 13.834 28.080 1.00 97.62 177 ASN A O 1
ATOM 1367 N N . SER A 1 178 ? -17.669 13.775 25.852 1.00 97.50 178 SER A N 1
ATOM 1368 C CA . SER A 1 178 ? -18.678 12.746 25.592 1.00 97.50 178 SER A CA 1
ATOM 1369 C C . SER A 1 178 ? -18.420 12.026 24.265 1.00 97.50 178 SER A C 1
ATOM 1371 O O . SER A 1 178 ? -18.011 12.642 23.283 1.00 97.50 178 SER A O 1
ATOM 1373 N N . ALA A 1 179 ? -18.710 10.724 24.213 1.00 96.62 179 ALA A N 1
ATOM 1374 C CA . ALA A 1 179 ? -18.658 9.922 22.984 1.00 96.62 179 ALA A CA 1
ATOM 1375 C C . ALA A 1 179 ? -19.974 9.934 22.180 1.00 96.62 179 ALA A C 1
ATOM 1377 O O . ALA A 1 179 ? -20.019 9.461 21.046 1.00 96.62 179 ALA A O 1
ATOM 1378 N N . SER A 1 180 ? -21.047 10.523 22.718 1.00 96.69 180 SER A N 1
ATOM 1379 C CA . SER A 1 180 ? -22.388 10.488 22.109 1.00 96.69 180 SER A CA 1
ATOM 1380 C C . SER A 1 180 ? -22.440 11.017 20.668 1.00 96.69 180 SER A C 1
ATOM 1382 O O . SER A 1 180 ? -23.212 10.520 19.854 1.00 96.69 180 SER A O 1
ATOM 1384 N N . ASN A 1 181 ? -21.587 11.987 20.326 1.00 94.06 181 ASN A N 1
ATOM 1385 C CA . ASN A 1 181 ? -21.543 12.617 19.002 1.00 94.06 181 ASN A CA 1
ATOM 1386 C C . ASN A 1 181 ? -20.814 11.797 17.920 1.00 94.06 181 ASN A C 1
ATOM 1388 O O . ASN A 1 181 ? -20.839 12.186 16.741 1.00 94.06 181 ASN A O 1
ATOM 1392 N N . VAL A 1 182 ? -20.134 10.714 18.312 1.00 97.06 182 VAL A N 1
ATOM 1393 C CA . VAL A 1 182 ? -19.335 9.862 17.415 1.00 97.06 182 VAL A CA 1
ATOM 1394 C C . VAL A 1 182 ? -19.819 8.416 17.362 1.00 97.06 182 VAL A C 1
ATOM 1396 O O . VAL A 1 182 ? -19.563 7.759 16.359 1.00 97.06 182 VAL A O 1
ATOM 1399 N N . GLU A 1 183 ? -20.548 7.944 18.376 1.00 96.19 183 GLU A N 1
ATOM 1400 C CA . GLU A 1 183 ? -20.920 6.530 18.528 1.00 96.19 183 GLU A CA 1
ATOM 1401 C C . GLU A 1 183 ? -21.643 5.950 17.302 1.00 96.19 183 GLU A C 1
ATOM 1403 O O . GLU A 1 183 ? -21.343 4.853 16.851 1.00 96.19 183 GLU A O 1
ATOM 1408 N N . ASN A 1 184 ? -22.546 6.718 16.688 1.00 94.88 184 ASN A N 1
ATOM 1409 C CA . ASN A 1 184 ? -23.293 6.288 15.503 1.00 94.88 184 ASN A CA 1
ATOM 1410 C C . ASN A 1 184 ? -22.553 6.500 14.166 1.00 94.88 184 ASN A C 1
ATOM 1412 O O . ASN A 1 184 ? -23.157 6.336 13.106 1.00 94.88 184 ASN A O 1
ATOM 1416 N N . LYS A 1 185 ? -21.280 6.912 14.196 1.00 95.62 185 LYS A N 1
ATOM 1417 C CA . LYS A 1 185 ? -20.445 7.196 13.010 1.00 95.62 185 LYS A CA 1
ATOM 1418 C C . LYS A 1 185 ? -19.215 6.296 12.912 1.00 95.62 185 LYS A C 1
ATOM 1420 O O . LYS A 1 185 ? -18.433 6.448 11.975 1.00 95.62 185 LYS A O 1
ATOM 1425 N N . ILE A 1 186 ? -19.018 5.408 13.880 1.00 97.06 186 ILE A N 1
ATOM 1426 C CA . ILE A 1 186 ? -17.904 4.462 13.927 1.00 97.06 186 ILE A CA 1
ATOM 1427 C C . ILE A 1 186 ? -18.437 3.029 13.911 1.00 97.06 186 ILE A C 1
ATOM 1429 O O . ILE A 1 186 ? -19.630 2.801 14.104 1.00 97.06 186 ILE A O 1
ATOM 1433 N N . ALA A 1 187 ? -17.553 2.068 13.644 1.00 95.62 187 ALA A N 1
ATOM 1434 C CA . ALA A 1 187 ? -17.900 0.656 13.732 1.00 95.62 187 ALA A CA 1
ATOM 1435 C C . ALA A 1 187 ? -18.331 0.308 15.162 1.00 95.62 187 ALA A C 1
ATOM 1437 O O . ALA A 1 187 ? -17.710 0.757 16.129 1.00 95.62 187 ALA A O 1
ATOM 1438 N N . SER A 1 188 ? -19.370 -0.514 15.290 1.00 95.44 188 SER A N 1
ATOM 1439 C CA . SER A 1 188 ? -19.757 -1.052 16.589 1.00 95.44 188 SER A CA 1
ATOM 1440 C C . SER A 1 188 ? -18.732 -2.083 17.067 1.00 95.44 188 SER A C 1
ATOM 1442 O O . SER A 1 188 ? -18.006 -2.689 16.276 1.00 95.44 188 SER A O 1
ATOM 1444 N N . VAL A 1 189 ? -18.715 -2.359 18.371 1.00 93.06 189 VAL A N 1
ATOM 1445 C CA . VAL A 1 189 ? -17.896 -3.450 18.932 1.00 93.06 189 VAL A CA 1
ATOM 1446 C C . VAL A 1 189 ? -18.248 -4.795 18.279 1.00 93.06 189 VAL A C 1
ATOM 1448 O O . VAL A 1 189 ? -17.366 -5.597 17.978 1.00 93.06 189 VAL A O 1
ATOM 1451 N N . LYS A 1 190 ? -19.531 -5.007 17.966 1.00 93.19 190 LYS A N 1
ATOM 1452 C CA . LYS A 1 190 ? -20.006 -6.205 17.272 1.00 93.19 190 LYS A CA 1
ATOM 1453 C C . LYS A 1 190 ? -19.426 -6.333 15.862 1.00 93.19 190 LYS A C 1
ATOM 1455 O O . LYS A 1 190 ? -19.107 -7.442 15.447 1.00 93.19 190 LYS A O 1
ATOM 1460 N N . ASP A 1 191 ? -19.253 -5.228 15.138 1.00 93.44 191 ASP A N 1
ATOM 1461 C CA . ASP A 1 191 ? -18.628 -5.255 13.810 1.00 93.44 191 ASP A CA 1
ATOM 1462 C C . ASP A 1 191 ? -17.171 -5.727 13.891 1.00 93.44 191 ASP A C 1
ATOM 1464 O O . ASP A 1 191 ? -16.727 -6.501 13.044 1.00 93.44 191 ASP A O 1
ATOM 1468 N N . ILE A 1 192 ? -16.447 -5.331 14.946 1.00 92.06 192 ILE A N 1
ATOM 1469 C CA . ILE A 1 192 ? -15.071 -5.784 15.202 1.00 92.06 192 ILE A CA 1
ATOM 1470 C C . ILE A 1 192 ? -15.041 -7.289 15.499 1.00 92.06 192 ILE A C 1
ATOM 1472 O O . ILE A 1 192 ? -14.212 -8.008 14.942 1.00 92.06 192 ILE A O 1
ATOM 1476 N N . PHE A 1 193 ? -15.954 -7.786 16.335 1.00 91.69 193 PHE A N 1
ATOM 1477 C CA . PHE A 1 193 ? -16.043 -9.219 16.638 1.00 91.69 193 PHE A CA 1
ATOM 1478 C C . PHE A 1 193 ? -16.402 -10.051 15.406 1.00 91.69 193 PHE A C 1
ATOM 1480 O O . PHE A 1 193 ? -15.746 -11.055 15.135 1.00 91.69 193 PHE A O 1
ATOM 1487 N N . ASN A 1 194 ? -17.373 -9.594 14.612 1.00 91.56 194 ASN A N 1
ATOM 1488 C CA . ASN A 1 194 ? -17.754 -10.249 13.362 1.00 91.56 194 ASN A CA 1
ATOM 1489 C C . ASN A 1 194 ? -16.595 -10.294 12.361 1.00 91.56 194 ASN A C 1
ATOM 1491 O O . ASN A 1 194 ? -16.449 -11.268 11.628 1.00 91.56 194 ASN A O 1
ATOM 1495 N N . LEU A 1 195 ? -15.764 -9.249 12.313 1.00 91.19 195 LEU A N 1
ATOM 1496 C CA . LEU A 1 195 ? -14.613 -9.215 11.417 1.00 91.19 195 LEU A CA 1
ATOM 1497 C C . LEU A 1 195 ? -13.619 -10.343 11.720 1.00 91.19 195 LEU A C 1
ATOM 1499 O O . LEU A 1 195 ? -13.084 -10.936 10.784 1.00 91.19 195 LEU A O 1
ATOM 1503 N N . LEU A 1 196 ? -13.397 -10.626 13.005 1.00 85.81 196 LEU A N 1
ATOM 1504 C CA . LEU A 1 196 ? -12.446 -11.626 13.499 1.00 85.81 196 LEU A CA 1
ATOM 1505 C C . LEU A 1 196 ? -13.084 -12.999 13.745 1.00 85.81 196 LEU A C 1
ATOM 1507 O O . LEU A 1 196 ? -12.473 -13.846 14.393 1.00 85.81 196 LEU A O 1
ATOM 1511 N N . ASP A 1 197 ? -14.316 -13.203 13.268 1.00 81.69 197 ASP A N 1
ATOM 1512 C CA . ASP A 1 197 ? -15.081 -14.439 13.449 1.00 81.69 197 ASP A CA 1
ATOM 1513 C C . ASP A 1 197 ? -15.176 -14.867 14.934 1.00 81.69 197 ASP A C 1
ATOM 1515 O O . ASP A 1 197 ? -15.266 -16.048 15.282 1.00 81.69 197 ASP A O 1
ATOM 1519 N N . TYR A 1 198 ? -15.183 -13.871 15.827 1.00 72.00 198 TYR A N 1
ATOM 1520 C CA . TYR A 1 198 ? -15.275 -14.039 17.270 1.00 72.00 198 TYR A CA 1
ATOM 1521 C C . TYR A 1 198 ? -16.753 -14.175 17.656 1.00 72.00 198 TYR A C 1
ATOM 1523 O O . TYR A 1 198 ? -17.521 -13.215 17.581 1.00 72.00 198 TYR A O 1
ATOM 1531 N N . LYS A 1 199 ? -17.181 -15.377 18.057 1.00 54.94 199 LYS A N 1
ATOM 1532 C CA . LYS A 1 199 ? -18.479 -15.544 18.730 1.00 54.94 199 LYS A CA 1
ATOM 1533 C C . LYS A 1 199 ? -18.330 -14.984 20.144 1.00 54.94 199 LYS A C 1
ATOM 1535 O O . LYS A 1 199 ? -17.419 -15.413 20.844 1.00 54.94 199 LYS A O 1
ATOM 1540 N N . GLU A 1 200 ? -19.176 -14.022 20.526 1.00 54.97 200 GLU A N 1
ATOM 1541 C CA . GLU A 1 200 ? -19.224 -13.475 21.894 1.00 54.97 200 GLU A CA 1
ATOM 1542 C C . GLU A 1 200 ? -19.145 -14.613 22.930 1.00 54.97 200 GLU A C 1
ATOM 1544 O O . GLU A 1 200 ? -19.885 -15.595 22.822 1.00 54.97 200 GLU A O 1
ATOM 1549 N N . LEU A 1 201 ? -18.211 -14.483 23.881 1.00 48.91 201 LEU A N 1
ATOM 1550 C CA . LEU A 1 201 ? -18.144 -15.297 25.099 1.00 48.91 201 LEU A CA 1
ATOM 1551 C C . LEU A 1 201 ? -19.239 -14.869 26.077 1.00 48.91 201 LEU A C 1
ATOM 1553 O O . LEU A 1 201 ? -19.391 -13.641 26.268 1.00 48.91 201 LEU A O 1
#

pLDDT: mean 90.71, std 10.32, range [48.34, 98.44]

Secondary structure (DSSP, 8-state):
-EESSHHHHHHHHHHT-S-EEE-HHHHHHHTT--TTT-S-HHHHHHHHHHHHTT-SS-EEE--TT-SSSTTT------TGGGT--HHHHHHHHHHHHHTT-S-EEE---SSSSHHHHHHHHH--SSSPEEE-TTSSTTS-HHHHHHTT--EE---SHHHHHHHHHHHHHHHHHHHHT-STTTGGGS--HHHHHHHTT----

Nearest PDB structures (foldseek):
  1s2v-assembly1_D  TM=9.774E-01  e=1.102E-20  Mytilus edulis
  1s2v-assembly1_A  TM=9.763E-01  e=3.406E-20  Mytilus edulis
  5unc-assembly1_D  TM=9.729E-01  e=2.651E-20  Streptomyces platensis
  1s2v-assembly1_B  TM=9.757E-01  e=1.739E-19  Mytilus edulis
  1m1b-assembly1_A  TM=9.756E-01  e=1.739E-19  Mytilus edulis

Foldseek 3Di:
DEDQALLRLLVCVVVPDQEYEPFLQLVCV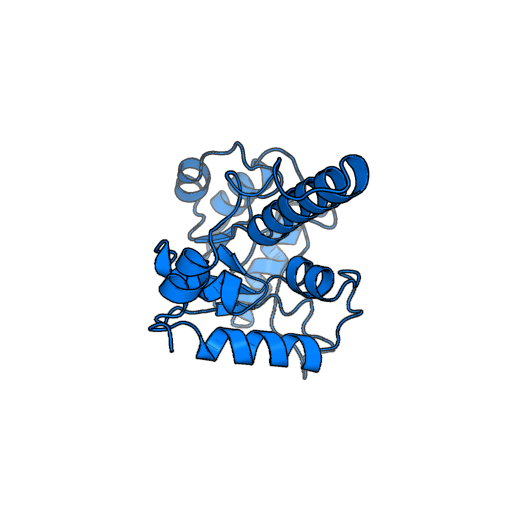VVVHDSPCPDDPVSSVVRVVRNPVNDDHYYDYCCPQQRDDPVRHADADCQQVVVHALVVRQVVQVVSVVVPDQAYEDEHQALACPRLLVNLQPDPDPRAYEYECPNVVVDDVVSSVVSRHDYYDPHCVVSVVVVVLVVVQVVVCVVVVDNPVCQVPDDDPVNVCVSVVHDDD

Sequence (201 aa):
METHSPLAAIISEKIGFQALWASGLSISTLLGMRDCNEISSDQLLNIIELMSYSVNIPILVDGDTGFGNFNNALARTKALVAGKDNEEALIRAHAYVEAGADAVLIHSKLKHADEIIKFAKDWIQKTPLIAVPTTYYNTPVRDLEIAGVNNIIWANHNIRSCFSAMMHVASQIYKTNSASNVENKIASVKDIFNLLDYKEL

Mean predicted aligned error: 5.11 Å

Solvent-accessible surface area (backbone atoms only — not comparable to full-atom values): 11557 Å² total; per-residue (Å²): 62,29,28,58,42,37,67,46,39,38,53,44,44,76,77,62,51,74,41,36,29,39,26,48,58,37,37,23,48,74,72,76,43,59,76,74,77,70,64,50,72,66,60,54,48,53,49,50,51,54,28,57,76,53,48,94,58,56,72,49,69,54,56,84,67,16,91,62,51,81,98,53,41,71,91,79,67,58,37,48,65,70,72,42,54,68,64,62,35,48,55,51,51,51,54,42,43,76,74,64,46,80,53,45,57,53,57,63,79,47,68,58,54,63,68,59,39,52,49,31,61,71,52,85,66,88,58,44,30,32,39,50,52,77,52,18,61,86,57,58,66,67,61,41,43,74,26,52,37,71,44,77,43,51,61,53,59,54,54,51,51,48,51,53,51,52,54,51,51,54,50,48,29,67,77,64,77,43,59,80,91,46,61,91,78,52,84,52,74,65,57,56,32,58,73,70,72,50,74,88,128